Protein AF-0000000066878702 (afdb_homodimer)

pLDDT: mean 88.93, std 15.1, range [26.11, 98.88]

Sequence (324 aa):
MKNAHVQAFDAFDALMIEIIKYSNSVPSDDSDIRFLESLGVNVSEKLIEKATKDHARFTNELDIVKYVCTEFWSSVYHKQVDTLKTNYQDVYVLTVNDFQPLLKFESIPESISEIPKHLAFPSGLLKGALCSLGLNCVVAADCEQLPTCKFTVTVLSYRGISMKNAHVQAFDAFDALMIEIIKYSNSVPSDDSDIRFLESLGVNVSEKLIEKATKDHARFTNELDIVKYVCTEFWSSVYHKQVDTLKTNYQDVYVLTVNDFQPLLKFESIPESISEIPKHLAFPSGLLKGALCSLGLNCVVAADCEQLPTCKFTVTVLSYRGIS

Structure (mmCIF, N/CA/C/O backbone):
data_AF-0000000066878702-model_v1
#
loop_
_entity.id
_entity.type
_entity.pdbx_description
1 polymer 'Putative rab15, 13, 10, 1, 35, 5, and'
#
loop_
_atom_site.group_PDB
_atom_site.id
_atom_site.type_symbol
_atom_site.label_atom_id
_atom_site.label_alt_id
_atom_site.label_comp_id
_atom_site.label_asym_id
_atom_site.label_entity_id
_atom_site.label_seq_id
_atom_site.pdbx_PDB_ins_code
_atom_site.Cartn_x
_atom_site.Cartn_y
_atom_site.Cartn_z
_atom_site.occupancy
_atom_site.B_iso_or_equiv
_atom_site.auth_seq_id
_atom_site.auth_comp_id
_atom_site.auth_asym_id
_atom_site.auth_atom_id
_atom_site.pdbx_PDB_model_num
ATOM 1 N N . MET A 1 1 ? -27.688 13.312 -10.141 1 26.11 1 MET A N 1
ATOM 2 C CA . MET A 1 1 ? -26.938 12.609 -9.102 1 26.11 1 MET A CA 1
ATOM 3 C C . MET A 1 1 ? -25.469 12.484 -9.492 1 26.11 1 MET A C 1
ATOM 5 O O . MET A 1 1 ? -25.141 12 -10.578 1 26.11 1 MET A O 1
ATOM 9 N N . LYS A 1 2 ? -24.688 13.484 -9.258 1 35.97 2 LYS A N 1
ATOM 10 C CA . LYS A 1 2 ? -23.312 13.594 -9.742 1 35.97 2 LYS A CA 1
ATOM 11 C C . LYS A 1 2 ? -22.594 12.258 -9.641 1 35.97 2 LYS A C 1
ATOM 13 O O . LYS A 1 2 ? -22.75 11.531 -8.664 1 35.97 2 LYS A O 1
ATOM 18 N N . ASN A 1 3 ? -22.422 11.469 -10.516 1 41.59 3 ASN A N 1
ATOM 19 C CA . ASN A 1 3 ? -21.688 10.227 -10.695 1 41.59 3 ASN A CA 1
ATOM 20 C C . ASN A 1 3 ? -20.406 10.219 -9.859 1 41.59 3 ASN A C 1
ATOM 22 O O . ASN A 1 3 ? -19.391 10.789 -10.266 1 41.59 3 ASN A O 1
ATOM 26 N N . ALA A 1 4 ? -20.531 10.398 -8.508 1 49.97 4 ALA A N 1
ATOM 27 C CA . ALA A 1 4 ? -19.406 10.523 -7.586 1 49.97 4 ALA A CA 1
ATOM 28 C C . ALA A 1 4 ? -18.359 9.461 -7.863 1 49.97 4 ALA A C 1
ATOM 30 O O . ALA A 1 4 ? -18.672 8.273 -7.98 1 49.97 4 ALA A O 1
ATOM 31 N N . HIS A 1 5 ? -17.344 9.758 -8.602 1 59.31 5 HIS A N 1
ATOM 32 C CA . HIS A 1 5 ? -16.219 8.914 -9.023 1 59.31 5 HIS A CA 1
ATOM 33 C C . HIS A 1 5 ? -15.617 8.172 -7.832 1 59.31 5 HIS A C 1
ATOM 35 O O . HIS A 1 5 ? -15.008 8.789 -6.953 1 59.31 5 HIS A O 1
ATOM 41 N N . VAL A 1 6 ? -16.297 7.035 -7.457 1 69.94 6 VAL A N 1
ATOM 42 C CA . VAL A 1 6 ? -15.719 6.188 -6.418 1 69.94 6 VAL A CA 1
ATOM 43 C C . VAL A 1 6 ? -14.367 5.648 -6.871 1 69.94 6 VAL A C 1
ATOM 45 O O . VAL A 1 6 ? -14.242 5.121 -7.98 1 69.94 6 VAL A O 1
ATOM 48 N N . GLN A 1 7 ? -13.383 6.059 -6.082 1 82.12 7 GLN A N 1
ATOM 49 C CA . GLN A 1 7 ? -12.023 5.625 -6.391 1 82.12 7 GLN A CA 1
ATOM 50 C C . GLN A 1 7 ? -11.922 4.102 -6.387 1 82.12 7 GLN A C 1
ATOM 52 O O . GLN A 1 7 ? -12.484 3.438 -5.516 1 82.12 7 GLN A O 1
ATOM 57 N N . ALA A 1 8 ? -11.188 3.674 -7.355 1 86.38 8 ALA A N 1
ATOM 58 C CA . ALA A 1 8 ? -11.031 2.23 -7.512 1 86.38 8 ALA A CA 1
ATOM 59 C C . ALA A 1 8 ? -10.203 1.639 -6.379 1 86.38 8 ALA A C 1
ATOM 61 O O . ALA A 1 8 ? -9.234 2.252 -5.93 1 86.38 8 ALA A O 1
ATOM 62 N N . PHE A 1 9 ? -10.656 0.53 -5.859 1 92.88 9 PHE A N 1
ATOM 63 C CA . PHE A 1 9 ? -9.938 -0.279 -4.887 1 92.88 9 PHE A CA 1
ATOM 64 C C . PHE A 1 9 ? -8.617 -0.776 -5.465 1 92.88 9 PHE A C 1
ATOM 66 O O . PHE A 1 9 ? -8.594 -1.351 -6.559 1 92.88 9 PHE A O 1
ATOM 73 N N . ASP A 1 10 ? -7.469 -0.462 -4.75 1 96.38 10 ASP A N 1
ATOM 74 C CA . ASP A 1 10 ? -6.18 -0.846 -5.32 1 96.38 10 ASP A CA 1
ATOM 75 C C . ASP A 1 10 ? -5.32 -1.57 -4.285 1 96.38 10 ASP A C 1
ATOM 77 O O . ASP A 1 10 ? -5.805 -1.948 -3.219 1 96.38 10 ASP A O 1
ATOM 81 N N . ALA A 1 11 ? -4.051 -1.879 -4.68 1 97.94 11 ALA A N 1
ATOM 82 C CA . ALA A 1 11 ? -3.145 -2.68 -3.861 1 97.94 11 ALA A CA 1
ATOM 83 C C . ALA A 1 11 ? -2.893 -2.014 -2.512 1 97.94 11 ALA A C 1
ATOM 85 O O . ALA A 1 11 ? -2.75 -2.693 -1.493 1 97.94 11 ALA A O 1
ATOM 86 N N . PHE A 1 12 ? -2.861 -0.702 -2.484 1 98 12 PHE A N 1
ATOM 87 C CA . PHE A 1 12 ? -2.67 0.032 -1.238 1 98 12 PHE A CA 1
ATOM 88 C C . PHE A 1 12 ? -3.834 -0.21 -0.284 1 98 12 PHE A C 1
ATOM 90 O O . PHE A 1 12 ? -3.625 -0.471 0.903 1 98 12 PHE A O 1
ATOM 97 N N . ASP A 1 13 ? -5.039 -0.137 -0.803 1 97 13 ASP A N 1
ATOM 98 C CA . ASP A 1 13 ? -6.23 -0.388 0.006 1 97 13 ASP A CA 1
ATOM 99 C C . ASP A 1 13 ? -6.203 -1.795 0.599 1 97 13 ASP A C 1
ATOM 101 O O . ASP A 1 13 ? -6.48 -1.979 1.786 1 97 13 ASP A O 1
ATOM 105 N N . ALA A 1 14 ? -5.91 -2.738 -0.246 1 97.62 14 ALA A N 1
ATOM 106 C CA . ALA A 1 14 ? -5.883 -4.133 0.188 1 97.62 14 ALA A CA 1
ATOM 107 C C . ALA A 1 14 ? -4.828 -4.348 1.271 1 97.62 14 ALA A C 1
ATOM 109 O O . ALA A 1 14 ? -5.078 -5.043 2.26 1 97.62 14 ALA A O 1
ATOM 110 N N . LEU A 1 15 ? -3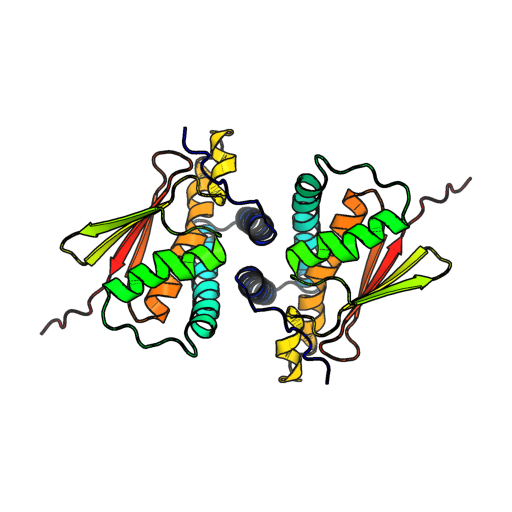.648 -3.783 1.048 1 98.25 15 LEU A N 1
ATOM 111 C CA . LEU A 1 15 ? -2.566 -3.908 2.018 1 98.25 15 LEU A CA 1
ATOM 112 C C . LEU A 1 15 ? -2.957 -3.279 3.352 1 98.25 15 LEU A C 1
ATOM 114 O O . LEU A 1 15 ? -2.732 -3.869 4.41 1 98.25 15 LEU A O 1
ATOM 118 N N . MET A 1 16 ? -3.582 -2.107 3.346 1 97.12 16 MET A N 1
ATOM 119 C CA . MET A 1 16 ? -3.996 -1.409 4.559 1 97.12 16 MET A CA 1
ATOM 120 C C . MET A 1 16 ? -5.02 -2.23 5.34 1 97.12 16 MET A C 1
ATOM 122 O O . MET A 1 16 ? -4.977 -2.275 6.57 1 97.12 16 MET A O 1
ATOM 126 N N . ILE A 1 17 ? -5.914 -2.822 4.637 1 96.12 17 ILE A N 1
ATOM 127 C CA . ILE A 1 17 ? -6.91 -3.674 5.277 1 96.12 17 ILE A CA 1
ATOM 128 C C . ILE A 1 17 ? -6.211 -4.805 6.03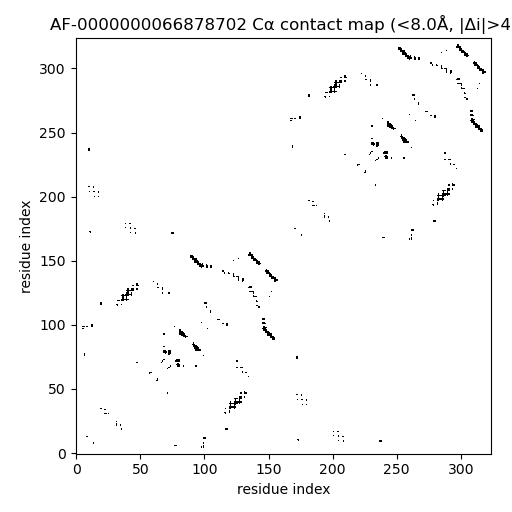1 1 96.12 17 ILE A C 1
ATOM 130 O O . ILE A 1 17 ? -6.551 -5.094 7.18 1 96.12 17 ILE A O 1
ATOM 134 N N . GLU A 1 18 ? -5.18 -5.457 5.414 1 96.31 18 GLU A N 1
ATOM 135 C CA . GLU A 1 18 ? -4.477 -6.57 6.043 1 96.31 18 GLU A CA 1
ATOM 136 C C . GLU A 1 18 ? -3.652 -6.098 7.238 1 96.31 18 GLU A C 1
ATOM 138 O O . GLU A 1 18 ? -3.541 -6.805 8.242 1 96.31 18 GLU A O 1
ATOM 143 N N . ILE A 1 19 ? -3.109 -4.91 7.105 1 95.56 19 ILE A N 1
ATOM 144 C CA . ILE A 1 19 ? -2.334 -4.352 8.211 1 95.56 19 ILE A CA 1
ATOM 145 C C . ILE A 1 19 ? -3.252 -4.078 9.398 1 95.56 19 ILE A C 1
ATOM 147 O O . ILE A 1 19 ? -2.908 -4.391 10.547 1 95.56 19 ILE A O 1
ATOM 151 N N . ILE A 1 20 ? -4.426 -3.518 9.156 1 94.94 20 ILE A N 1
ATOM 152 C CA . ILE A 1 20 ? -5.387 -3.238 10.211 1 94.94 20 ILE A CA 1
ATOM 153 C C . ILE A 1 20 ? -5.844 -4.547 10.852 1 94.94 20 ILE A C 1
ATOM 155 O O . ILE A 1 20 ? -5.93 -4.652 12.078 1 94.94 20 ILE A O 1
ATOM 159 N N . LYS A 1 21 ? -6.082 -5.535 9.977 1 92.62 21 LYS A N 1
ATOM 160 C CA . LYS A 1 21 ? -6.461 -6.852 10.492 1 92.62 21 LYS A CA 1
ATOM 161 C C . LYS A 1 21 ? -5.379 -7.418 11.398 1 92.62 21 LYS A C 1
ATOM 163 O O . LYS A 1 21 ? -5.68 -7.973 12.461 1 92.62 21 LYS A O 1
ATOM 168 N N . TYR A 1 22 ? -4.188 -7.289 10.961 1 89 22 TYR A N 1
ATOM 169 C CA . TYR A 1 22 ? -3.061 -7.785 11.742 1 89 22 TYR A CA 1
ATOM 170 C C . TYR A 1 22 ? -2.953 -7.039 13.07 1 89 22 TYR A C 1
ATOM 172 O O . TYR A 1 22 ? -2.709 -7.652 14.109 1 89 22 TYR A O 1
ATOM 180 N N . SER A 1 23 ? -3.119 -5.715 13.031 1 87.81 23 SER A N 1
ATOM 181 C CA . SER A 1 23 ? -3.029 -4.906 14.242 1 87.81 23 SER A CA 1
ATOM 182 C C . SER A 1 23 ? -4.094 -5.316 15.258 1 87.81 23 SER A C 1
ATOM 184 O O . SER A 1 23 ? -3.895 -5.168 16.469 1 87.81 23 SER A O 1
ATOM 186 N N . ASN A 1 24 ? -5.195 -5.832 14.789 1 85.19 24 ASN A N 1
ATOM 187 C CA . ASN A 1 24 ? -6.277 -6.297 15.648 1 85.19 24 ASN A CA 1
ATOM 188 C C . ASN A 1 24 ? -5.914 -7.598 16.359 1 85.19 24 ASN A C 1
ATOM 190 O O . ASN A 1 24 ? -6.484 -7.926 17.391 1 85.19 24 ASN A O 1
ATOM 194 N N . SER A 1 25 ? -5.004 -8.359 15.75 1 81.44 25 SER A N 1
ATOM 195 C CA . SER A 1 25 ? -4.664 -9.672 16.281 1 81.44 25 SER A CA 1
ATOM 196 C C . SER A 1 25 ? -3.6 -9.57 17.375 1 81.44 25 SER A C 1
ATOM 198 O O . SER A 1 25 ? -3.383 -10.523 18.125 1 81.44 25 SER A O 1
ATOM 200 N N . VAL A 1 26 ? -2.893 -8.5 17.406 1 72.94 26 VAL A N 1
ATOM 201 C CA . VAL A 1 26 ? -1.868 -8.305 18.422 1 72.94 26 VAL A CA 1
ATOM 202 C C . VAL A 1 26 ? -2.484 -7.645 19.656 1 72.94 26 VAL A C 1
ATOM 204 O O . VAL A 1 26 ? -3.113 -6.59 19.547 1 72.94 26 VAL A O 1
ATOM 207 N N . PRO A 1 27 ? -2.629 -8.367 20.781 1 64.19 27 PRO A N 1
ATOM 208 C CA . PRO A 1 27 ? -3.24 -7.832 22 1 64.19 27 PRO A CA 1
ATOM 209 C C . PRO A 1 27 ? -2.609 -6.516 22.453 1 64.19 27 PRO A C 1
ATOM 211 O O . PRO A 1 27 ? -1.389 -6.434 22.594 1 64.19 27 PRO A O 1
ATOM 214 N N . SER A 1 28 ? -3.051 -5.395 22.125 1 63.62 28 SER A N 1
ATOM 215 C CA . SER A 1 28 ? -2.551 -4.172 22.734 1 63.62 28 SER A CA 1
ATOM 216 C C . SER A 1 28 ? -3.631 -3.096 22.797 1 63.62 28 SER A C 1
ATOM 218 O O . SER A 1 28 ? -4.379 -2.914 21.828 1 63.62 28 SER A O 1
ATOM 220 N N . ASP A 1 29 ? -4.078 -2.738 23.859 1 60.03 29 ASP A N 1
ATOM 221 C CA . ASP A 1 29 ? -5.145 -1.752 24.016 1 60.03 29 ASP A CA 1
ATOM 222 C C . ASP A 1 29 ? -5.043 -0.66 22.969 1 60.03 29 ASP A C 1
ATOM 224 O O . ASP A 1 29 ? -5.309 -0.905 21.781 1 60.03 29 ASP A O 1
ATOM 228 N N . ASP A 1 30 ? -4.707 0.558 23.25 1 62.62 30 ASP A N 1
ATOM 229 C CA . ASP A 1 30 ? -4.594 1.735 22.391 1 62.62 30 ASP A CA 1
ATOM 230 C C . ASP A 1 30 ? -3.316 1.689 21.547 1 62.62 30 ASP A C 1
ATOM 232 O O . ASP A 1 30 ? -3.049 2.602 20.766 1 62.62 30 ASP A O 1
ATOM 236 N N . SER A 1 31 ? -2.822 0.505 21.484 1 81.75 31 SER A N 1
ATOM 237 C CA . SER A 1 31 ? -1.515 0.352 20.859 1 81.75 31 SER A CA 1
ATOM 238 C C . SER A 1 31 ? -1.646 0.154 19.359 1 81.75 31 SER A C 1
ATOM 240 O O . SER A 1 31 ? -0.815 0.642 18.578 1 81.75 31 SER A O 1
ATOM 242 N N . ASP A 1 32 ? -2.916 -0.249 19 1 89.62 32 ASP A N 1
ATOM 243 C CA . ASP A 1 32 ? -3.08 -0.509 17.562 1 89.62 32 ASP A CA 1
ATOM 244 C C . ASP A 1 32 ? -3.291 0.79 16.797 1 89.62 32 ASP A C 1
ATOM 246 O O . ASP A 1 32 ? -2.689 0.994 15.742 1 89.62 32 ASP A O 1
ATOM 250 N N . ILE A 1 33 ? -4.09 1.684 17.422 1 93.06 33 ILE A N 1
ATOM 251 C CA . ILE A 1 33 ? -4.375 2.959 16.781 1 93.06 33 ILE A CA 1
ATOM 252 C C . ILE A 1 33 ? -3.092 3.783 16.672 1 93.06 33 ILE A C 1
ATOM 254 O O . ILE A 1 33 ? -2.814 4.387 15.633 1 93.06 33 ILE A O 1
ATOM 258 N N . ARG A 1 34 ? -2.344 3.795 17.703 1 94.12 34 ARG A N 1
ATOM 259 C CA . ARG A 1 34 ? -1.08 4.523 17.719 1 94.12 34 ARG A CA 1
ATOM 260 C C . ARG A 1 34 ? -0.11 3.951 16.688 1 94.12 34 ARG A C 1
ATOM 262 O O . ARG A 1 34 ? 0.62 4.695 16.031 1 94.12 34 ARG A O 1
ATOM 269 N N . PHE A 1 35 ? -0.136 2.676 16.578 1 94.06 35 PHE A N 1
ATOM 270 C CA . PHE A 1 35 ? 0.697 2.01 15.586 1 94.06 35 PHE A CA 1
ATOM 271 C C . PHE A 1 35 ? 0.317 2.449 14.172 1 94.06 35 PHE A C 1
ATOM 273 O O . PHE A 1 35 ? 1.179 2.854 13.391 1 94.06 35 PHE A O 1
ATOM 280 N N . LEU A 1 36 ? -0.924 2.416 13.898 1 96.5 36 LEU A N 1
ATOM 281 C CA . LEU A 1 36 ? -1.412 2.777 12.57 1 96.5 36 LEU A CA 1
ATOM 282 C C . LEU A 1 36 ? -1.145 4.25 12.273 1 96.5 36 LEU A C 1
ATOM 284 O O . LEU A 1 36 ? -0.773 4.602 11.156 1 96.5 36 LEU A O 1
ATOM 288 N N . GLU A 1 37 ? -1.321 5.074 13.32 1 97.62 37 GLU A N 1
ATOM 289 C CA . GLU A 1 37 ? -0.997 6.488 13.172 1 97.62 37 GLU A CA 1
ATOM 290 C C . GLU A 1 37 ? 0.486 6.688 12.867 1 97.62 37 GLU A C 1
ATOM 292 O O . GLU A 1 37 ? 0.848 7.477 11.992 1 97.62 37 GLU A O 1
ATOM 297 N N . SER A 1 38 ? 1.266 5.965 13.594 1 97.25 38 SER A N 1
ATOM 298 C CA . SER A 1 38 ? 2.705 6.082 13.391 1 97.25 38 SER A CA 1
ATOM 299 C C . SER A 1 38 ? 3.109 5.617 12 1 97.25 38 SER A C 1
ATOM 301 O O . SER A 1 38 ? 4.023 6.176 11.391 1 97.25 38 SER A O 1
ATOM 303 N N . LEU A 1 39 ? 2.477 4.578 11.547 1 97.56 39 LEU A N 1
ATOM 304 C CA . LEU A 1 39 ? 2.707 4.133 10.18 1 97.56 39 LEU A CA 1
ATOM 305 C C . LEU A 1 39 ? 2.396 5.25 9.188 1 97.56 39 LEU A C 1
ATOM 307 O O . LEU A 1 39 ? 3.18 5.504 8.266 1 97.56 39 LEU A O 1
ATOM 311 N N . GLY A 1 40 ? 1.268 5.953 9.383 1 98.69 40 GLY A N 1
ATOM 312 C CA . GLY A 1 40 ? 0.909 7.082 8.539 1 98.69 40 GLY A CA 1
ATOM 313 C C . GLY A 1 40 ? 1.949 8.188 8.547 1 98.69 40 GLY A C 1
ATOM 314 O O . GLY A 1 40 ? 2.324 8.695 7.488 1 98.69 40 GLY A O 1
ATOM 315 N N . VAL A 1 41 ? 2.414 8.477 9.703 1 98.75 41 VAL A N 1
ATOM 316 C CA . VAL A 1 41 ? 3.43 9.508 9.852 1 98.75 41 VAL A CA 1
ATOM 317 C C . VAL A 1 41 ? 4.688 9.109 9.086 1 98.75 41 VAL A C 1
ATOM 319 O O . VAL A 1 41 ? 5.203 9.891 8.273 1 98.75 41 VAL A O 1
ATOM 322 N N . ASN A 1 42 ? 5.152 7.898 9.32 1 98.56 42 ASN A N 1
ATOM 323 C CA . ASN A 1 42 ? 6.391 7.441 8.695 1 98.56 42 ASN A CA 1
ATOM 324 C C . ASN A 1 42 ? 6.273 7.398 7.176 1 98.56 42 ASN A C 1
ATOM 326 O O . ASN A 1 42 ? 7.199 7.789 6.469 1 98.56 42 ASN A O 1
ATOM 330 N N . VAL A 1 43 ? 5.172 6.938 6.676 1 98.69 43 VAL A N 1
ATOM 331 C CA . VAL A 1 43 ? 4.934 6.8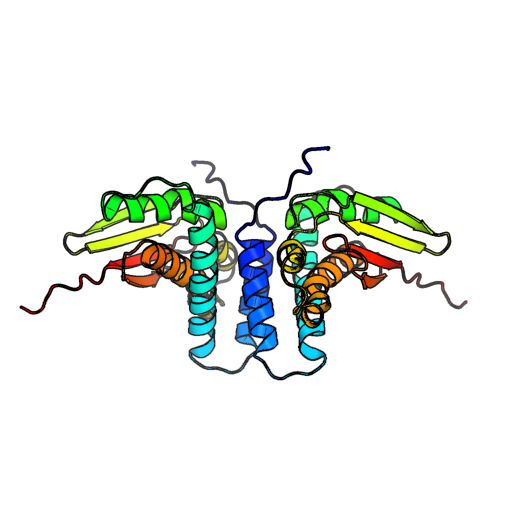44 5.242 1 98.69 43 VAL A CA 1
ATOM 332 C C . VAL A 1 43 ? 4.918 8.242 4.625 1 98.69 43 VAL A C 1
ATOM 334 O O . VAL A 1 43 ? 5.559 8.484 3.602 1 98.69 43 VAL A O 1
ATOM 337 N N . SER A 1 44 ? 4.16 9.188 5.262 1 98.88 44 SER A N 1
ATOM 338 C CA . SER A 1 44 ? 4.027 10.531 4.699 1 98.88 44 SER A CA 1
ATOM 339 C C . SER A 1 44 ? 5.371 11.25 4.68 1 98.88 44 SER A C 1
ATOM 341 O O . SER A 1 44 ? 5.656 12.016 3.754 1 98.88 44 SER A O 1
ATOM 343 N N . GLU A 1 45 ? 6.203 10.992 5.668 1 98.44 45 GLU A N 1
ATOM 344 C CA . GLU A 1 45 ? 7.523 11.617 5.707 1 98.44 45 GLU A CA 1
ATOM 345 C C . GLU A 1 45 ? 8.375 11.188 4.516 1 98.44 45 GLU A C 1
ATOM 347 O O . GLU A 1 45 ? 9.031 12.016 3.887 1 98.44 45 GLU A O 1
ATOM 352 N N . LYS A 1 46 ? 8.32 9.891 4.203 1 97.44 46 LYS A N 1
ATOM 353 C CA . LYS A 1 46 ? 9.078 9.367 3.066 1 97.44 46 LYS A CA 1
ATOM 354 C C . LYS A 1 46 ? 8.555 9.938 1.75 1 97.44 46 LYS A C 1
ATOM 356 O O . LYS A 1 46 ? 9.336 10.328 0.883 1 97.44 46 LYS A O 1
ATOM 361 N N . LEU A 1 47 ? 7.289 10.047 1.646 1 98.19 47 LEU A N 1
ATOM 362 C CA . LEU A 1 47 ? 6.672 10.516 0.41 1 98.19 47 LEU A CA 1
ATOM 363 C C . LEU A 1 47 ? 6.938 12 0.197 1 98.19 47 LEU A C 1
ATOM 365 O O . LEU A 1 47 ? 7.234 12.43 -0.92 1 98.19 47 LEU A O 1
ATOM 369 N N . ILE A 1 48 ? 6.828 12.812 1.274 1 98.31 48 ILE A N 1
ATOM 370 C CA . ILE A 1 48 ? 7.023 14.258 1.176 1 98.31 48 ILE A CA 1
ATOM 371 C C . ILE A 1 48 ? 8.469 14.555 0.774 1 98.31 48 ILE A C 1
ATOM 373 O O . ILE A 1 48 ? 8.719 15.445 -0.044 1 98.31 48 ILE A O 1
ATOM 377 N N . GLU A 1 49 ? 9.359 13.789 1.377 1 96.12 49 GLU A N 1
ATOM 378 C CA . GLU A 1 49 ? 10.766 13.977 1.049 1 96.12 49 GLU A CA 1
ATOM 379 C C . GLU A 1 49 ? 11.008 13.828 -0.45 1 96.12 49 GLU A C 1
ATOM 381 O O . GLU A 1 49 ? 11.719 14.641 -1.055 1 96.12 49 GLU A O 1
ATOM 386 N N . LYS A 1 50 ? 10.391 12.867 -1.042 1 94.06 50 LYS A N 1
ATOM 387 C CA . LYS A 1 50 ? 10.57 12.602 -2.467 1 94.06 50 LYS A CA 1
ATOM 388 C C . LYS A 1 50 ? 9.766 13.586 -3.312 1 94.06 50 LYS A C 1
ATOM 390 O O . LYS A 1 50 ? 10.258 14.086 -4.328 1 94.06 50 LYS A O 1
ATOM 395 N N . ALA A 1 51 ? 8.586 13.906 -2.854 1 94.94 51 ALA A N 1
ATOM 396 C CA . ALA A 1 51 ? 7.652 14.711 -3.641 1 94.94 51 ALA A CA 1
ATOM 397 C C . ALA A 1 51 ? 8.07 16.172 -3.668 1 94.94 51 ALA A C 1
ATOM 399 O O . ALA A 1 51 ? 7.727 16.906 -4.598 1 94.94 51 ALA A O 1
ATOM 400 N N . THR A 1 52 ? 8.844 16.609 -2.662 1 94.81 52 THR A N 1
ATOM 401 C CA . THR A 1 52 ? 9.141 18.047 -2.568 1 94.81 52 THR A CA 1
ATOM 402 C C . THR A 1 52 ? 10.617 18.312 -2.83 1 94.81 52 THR A C 1
ATOM 404 O O . THR A 1 52 ? 11.102 19.422 -2.619 1 94.81 52 THR A O 1
ATOM 407 N N . LYS A 1 53 ? 11.383 17.328 -3.281 1 91.62 53 LYS A N 1
ATOM 408 C CA . LYS A 1 53 ? 12.812 17.469 -3.518 1 91.62 53 LYS A CA 1
ATOM 409 C C . LYS A 1 53 ? 13.109 18.625 -4.461 1 91.62 53 LYS A C 1
ATOM 411 O O . LYS A 1 53 ? 13.984 19.453 -4.18 1 91.62 53 LYS A O 1
ATOM 416 N N . ASP A 1 54 ? 12.336 18.766 -5.57 1 90.19 54 ASP A N 1
ATOM 417 C CA . ASP A 1 54 ? 12.562 19.828 -6.547 1 90.19 54 ASP A CA 1
ATOM 418 C C . ASP A 1 54 ? 11.398 20.812 -6.559 1 90.19 54 ASP A C 1
ATOM 420 O O . ASP A 1 54 ? 11.211 21.547 -7.531 1 90.19 54 ASP A O 1
ATOM 424 N N . HIS A 1 55 ? 10.57 20.766 -5.512 1 89.62 55 HIS A N 1
ATOM 425 C CA . HIS A 1 55 ? 9.414 21.656 -5.414 1 89.62 55 HIS A CA 1
ATOM 426 C C . HIS A 1 55 ? 9.812 23.031 -4.926 1 89.62 55 HIS A C 1
ATOM 428 O O . HIS A 1 55 ? 10.719 23.172 -4.102 1 89.62 55 HIS A O 1
ATOM 434 N N . ALA A 1 56 ? 9.133 24.062 -5.469 1 89.06 56 ALA A N 1
ATOM 435 C CA . ALA A 1 56 ? 9.336 25.406 -4.949 1 89.06 56 ALA A CA 1
ATOM 436 C C . ALA A 1 56 ? 8.969 25.484 -3.471 1 89.06 56 ALA A C 1
ATOM 438 O O . ALA A 1 56 ? 8.102 24.75 -3 1 89.06 56 ALA A O 1
ATOM 439 N N . ARG A 1 57 ? 9.656 26.391 -2.846 1 90.62 57 ARG A N 1
ATOM 440 C CA . ARG A 1 57 ? 9.352 26.594 -1.433 1 90.62 57 ARG A CA 1
ATOM 441 C C . ARG A 1 57 ? 7.918 27.078 -1.243 1 90.62 57 ARG A C 1
ATOM 443 O O . ARG A 1 57 ? 7.418 27.891 -2.027 1 90.62 57 ARG A O 1
ATOM 450 N N . PHE A 1 58 ? 7.359 26.531 -0.214 1 93.38 58 PHE A N 1
ATOM 451 C CA . PHE A 1 58 ? 6.035 27.016 0.143 1 93.38 58 PHE A CA 1
ATOM 452 C C . PHE A 1 58 ? 6.133 28.391 0.821 1 93.38 58 PHE A C 1
ATOM 454 O O . PHE A 1 58 ? 7.02 28.609 1.647 1 93.38 58 PHE A O 1
ATOM 461 N N . THR A 1 59 ? 5.223 29.25 0.567 1 93.12 59 THR A N 1
ATOM 462 C CA . THR A 1 59 ? 5.352 30.641 0.973 1 93.12 59 THR A CA 1
ATOM 463 C C . THR A 1 59 ? 4.656 30.891 2.311 1 93.12 59 THR A C 1
ATOM 465 O O . THR A 1 59 ? 5.066 31.766 3.08 1 93.12 59 THR A O 1
ATOM 468 N N . ASN A 1 60 ? 3.51 30.266 2.52 1 93.31 60 ASN A N 1
ATOM 469 C CA . ASN A 1 60 ? 2.766 30.422 3.766 1 93.31 60 ASN A CA 1
ATOM 470 C C . ASN A 1 60 ? 2.084 29.109 4.172 1 93.31 60 ASN A C 1
ATOM 472 O O . ASN A 1 60 ? 2.07 28.156 3.402 1 93.31 60 ASN A O 1
ATOM 476 N N . GLU A 1 61 ? 1.471 29.078 5.309 1 93.94 61 GLU A N 1
ATOM 477 C CA . GLU A 1 61 ? 0.818 27.922 5.914 1 93.94 61 GLU A CA 1
ATOM 478 C C . GLU A 1 61 ? -0.309 27.406 5.031 1 93.94 61 GLU A C 1
ATOM 480 O O . GLU A 1 61 ? -0.427 26.188 4.82 1 93.94 61 GLU A O 1
ATOM 485 N N . LEU A 1 62 ? -1.073 28.312 4.488 1 92.81 62 LEU A N 1
ATOM 486 C CA . LEU A 1 62 ? -2.215 27.922 3.668 1 92.81 62 LEU A CA 1
ATOM 487 C C . LEU A 1 62 ? -1.756 27.188 2.412 1 92.81 62 LEU A C 1
ATOM 489 O O . LEU A 1 62 ? -2.393 26.219 1.986 1 92.81 62 LEU A O 1
ATOM 493 N N . ASP A 1 63 ? -0.682 27.641 1.843 1 95.25 63 ASP A N 1
ATOM 494 C CA . ASP A 1 63 ? -0.125 26.969 0.673 1 95.25 63 ASP A CA 1
ATOM 495 C C . ASP A 1 63 ? 0.251 25.531 0.998 1 95.25 63 ASP A C 1
ATOM 497 O O . ASP A 1 63 ? 0.023 24.625 0.19 1 95.25 63 ASP A O 1
ATOM 501 N N . ILE A 1 64 ? 0.817 25.328 2.16 1 97.38 64 ILE A N 1
ATOM 502 C CA . ILE A 1 64 ? 1.227 24 2.602 1 97.38 64 ILE A CA 1
ATOM 503 C C . ILE A 1 64 ? -0.004 23.109 2.777 1 97.38 64 ILE A C 1
ATOM 505 O O . ILE A 1 64 ? -0.048 21.984 2.264 1 97.38 64 ILE A O 1
ATOM 509 N N . VAL A 1 65 ? -1.016 23.625 3.479 1 97.38 65 VAL A N 1
ATOM 510 C CA . VAL A 1 65 ? -2.221 22.859 3.756 1 97.38 65 VAL A CA 1
ATOM 511 C C . VAL A 1 65 ? -2.922 22.5 2.447 1 97.38 65 VAL A C 1
ATOM 513 O O . VAL A 1 65 ? -3.359 21.359 2.258 1 97.38 65 VAL A O 1
ATOM 516 N N . LYS A 1 66 ? -2.945 23.453 1.57 1 97.06 66 LYS A N 1
ATOM 517 C CA . LYS A 1 66 ? -3.584 23.203 0.28 1 97.06 66 LYS A CA 1
ATOM 518 C C . LYS A 1 66 ? -2.844 22.125 -0.51 1 97.06 66 LYS A C 1
ATOM 520 O O . LYS A 1 66 ? -3.469 21.25 -1.105 1 97.06 66 LYS A O 1
ATOM 525 N N . TYR A 1 67 ? -1.527 22.281 -0.558 1 98.06 67 TYR A N 1
ATOM 526 C CA . TYR A 1 67 ? -0.724 21.281 -1.247 1 98.06 67 TYR A CA 1
ATOM 527 C C . TYR A 1 67 ? -0.995 19.891 -0.69 1 98.06 67 TYR A C 1
ATOM 529 O O . TYR A 1 67 ? -1.162 18.938 -1.449 1 98.06 67 TYR A O 1
ATOM 537 N N . VAL A 1 68 ? -1.067 19.766 0.646 1 98.62 68 VAL A N 1
ATOM 538 C CA . VAL A 1 68 ? -1.267 18.484 1.305 1 98.62 68 VAL A CA 1
ATOM 539 C C . VAL A 1 68 ? -2.656 17.953 0.974 1 98.62 68 VAL A C 1
ATOM 541 O O . VAL A 1 68 ? -2.816 16.75 0.694 1 98.62 68 VAL A O 1
ATOM 544 N N . CYS A 1 69 ? -3.691 18.797 0.872 1 98.5 69 CYS A N 1
ATOM 545 C CA . CYS A 1 69 ? -5.078 18.406 0.652 1 98.5 69 CYS A CA 1
ATOM 546 C C . CYS A 1 69 ? -5.324 18.078 -0.816 1 98.5 69 CYS A C 1
ATOM 548 O O . CYS A 1 69 ? -6.312 17.422 -1.154 1 98.5 69 CYS A O 1
ATOM 550 N N . THR A 1 70 ? -4.527 18.594 -1.656 1 98.12 70 THR A N 1
ATOM 551 C CA . THR A 1 70 ? -4.75 18.422 -3.086 1 98.12 70 THR A CA 1
ATOM 552 C C . THR A 1 70 ? -3.76 17.406 -3.666 1 98.12 70 THR A C 1
ATOM 554 O O . THR A 1 70 ? -4.047 16.203 -3.715 1 98.12 70 THR A O 1
ATOM 557 N N . GLU A 1 71 ? -2.445 17.766 -3.771 1 97.75 71 GLU A N 1
ATOM 558 C CA . GLU A 1 71 ? -1.449 16.969 -4.469 1 97.75 71 GLU A CA 1
ATOM 559 C C . GLU A 1 71 ? -1.045 15.75 -3.635 1 97.75 71 GLU A C 1
ATOM 561 O O . GLU A 1 71 ? -1.097 14.617 -4.117 1 97.75 71 GLU A O 1
ATOM 566 N N . PHE A 1 72 ? -0.678 16.047 -2.449 1 98.31 72 PHE A N 1
ATOM 567 C CA . PHE A 1 72 ? -0.142 14.969 -1.63 1 98.31 72 PHE A CA 1
ATOM 568 C C . PHE A 1 72 ? -1.217 13.93 -1.331 1 98.31 72 PHE A C 1
ATOM 570 O O . PHE A 1 72 ? -1.028 12.734 -1.593 1 98.31 72 PHE A O 1
ATOM 577 N N . TRP A 1 73 ? -2.365 14.383 -0.766 1 98.62 73 TRP A N 1
ATOM 578 C CA . TRP A 1 73 ? -3.447 13.477 -0.396 1 98.62 73 TRP A CA 1
ATOM 579 C C . TRP A 1 73 ? -3.896 12.648 -1.595 1 98.62 73 TRP A C 1
ATOM 581 O O . TRP A 1 73 ? -4.047 11.43 -1.492 1 98.62 73 TRP A O 1
ATOM 591 N N . SER A 1 74 ? -3.994 13.266 -2.77 1 97.94 74 SER A N 1
ATOM 592 C CA . SER A 1 74 ? -4.469 12.578 -3.967 1 97.94 74 SER A CA 1
ATOM 593 C C . SER A 1 74 ? -3.457 11.547 -4.449 1 97.94 74 SER A C 1
ATOM 595 O O . SER A 1 74 ? -3.828 10.547 -5.066 1 97.94 74 SER A O 1
ATOM 597 N N . SER A 1 75 ? -2.217 11.781 -4.156 1 97.19 75 SER A N 1
ATOM 598 C CA . SER A 1 75 ? -1.191 10.82 -4.559 1 97.19 75 SER A CA 1
ATOM 599 C C . SER A 1 75 ? -1.34 9.5 -3.811 1 97.19 75 SER A C 1
ATOM 601 O O . SER A 1 75 ? -0.848 8.469 -4.262 1 97.19 75 SER A O 1
ATOM 603 N N . VAL A 1 76 ? -2.02 9.516 -2.689 1 97.88 76 VAL A N 1
ATOM 604 C CA . VAL A 1 76 ? -2.205 8.312 -1.883 1 97.88 76 VAL A CA 1
ATOM 605 C C . VAL A 1 76 ? -3.607 7.754 -2.105 1 97.88 76 VAL A C 1
ATOM 607 O O . VAL A 1 76 ? -3.771 6.559 -2.369 1 97.88 76 VAL A O 1
ATOM 610 N N . TYR A 1 77 ? -4.633 8.594 -2.078 1 97.19 77 TYR A N 1
ATOM 611 C CA . TYR A 1 77 ? -6.012 8.117 -2.053 1 97.19 77 TYR A CA 1
ATOM 612 C C . TYR A 1 77 ? -6.711 8.414 -3.373 1 97.19 77 TYR A C 1
ATOM 614 O O . TYR A 1 77 ? -7.914 8.18 -3.51 1 97.19 77 TYR A O 1
ATOM 622 N N . HIS A 1 78 ? -6.047 8.969 -4.336 1 96.19 78 HIS A N 1
ATOM 623 C CA . HIS A 1 78 ? -6.445 9.078 -5.738 1 96.19 78 HIS A CA 1
ATOM 624 C C . HIS A 1 78 ? -7.52 10.141 -5.926 1 96.19 78 HIS A C 1
ATOM 626 O O . HIS A 1 78 ? -8.094 10.266 -7.012 1 96.19 78 HIS A O 1
ATOM 632 N N . LYS A 1 79 ? -7.887 10.883 -4.938 1 96.56 79 LYS A N 1
ATOM 633 C CA . LYS A 1 79 ? -8.758 12.055 -4.992 1 96.56 79 LYS A CA 1
ATOM 634 C C . LYS A 1 79 ? -8.359 13.086 -3.945 1 96.56 79 LYS A C 1
ATOM 636 O O . LYS A 1 79 ? -7.855 12.734 -2.875 1 96.56 79 LYS A O 1
ATOM 641 N N . GLN A 1 80 ? -8.594 14.344 -4.258 1 97.5 80 GLN A N 1
ATOM 642 C CA . GLN A 1 80 ? -8.281 15.406 -3.303 1 97.5 80 GLN A CA 1
ATOM 643 C C . GLN A 1 80 ? -9.328 15.477 -2.193 1 97.5 80 GLN A C 1
ATOM 645 O O . GLN A 1 80 ? -10.422 14.938 -2.334 1 97.5 80 GLN A O 1
ATOM 650 N N . VAL A 1 81 ? -8.953 16.125 -1.104 1 98.19 81 VAL A N 1
ATOM 651 C CA . VAL A 1 81 ? -9.922 16.453 -0.063 1 98.19 81 VAL A CA 1
ATOM 652 C C . VAL A 1 81 ? -11.07 17.25 -0.663 1 98.19 81 VAL A C 1
ATOM 654 O O . VAL A 1 81 ? -10.844 18.156 -1.483 1 98.19 81 VAL A O 1
ATOM 657 N N . ASP A 1 82 ? -12.297 16.969 -0.26 1 97.75 82 ASP A N 1
ATOM 658 C CA . ASP A 1 82 ? -13.469 17.578 -0.866 1 97.75 82 ASP A CA 1
ATOM 659 C C . ASP A 1 82 ? -13.648 19.016 -0.367 1 97.75 82 ASP A C 1
ATOM 661 O O . ASP A 1 82 ? -13.969 19.922 -1.147 1 97.75 82 ASP A O 1
ATOM 665 N N . THR A 1 83 ? -13.5 19.234 0.983 1 97.19 83 THR A N 1
ATOM 666 C CA . THR A 1 83 ? -13.703 20.562 1.543 1 97.19 83 THR A CA 1
ATOM 667 C C . THR A 1 83 ? -12.594 20.906 2.527 1 97.19 83 THR A C 1
ATOM 669 O O . THR A 1 83 ? -12.188 20.062 3.338 1 97.19 83 THR A O 1
ATOM 672 N N . LEU A 1 84 ? -12.086 22.062 2.393 1 97.31 84 LEU A N 1
ATOM 673 C CA . LEU A 1 84 ? -11.164 22.656 3.357 1 97.31 84 LEU A CA 1
ATOM 674 C C . LEU A 1 84 ? -11.781 23.906 3.994 1 97.31 84 LEU A C 1
ATOM 676 O O . LEU A 1 84 ? -12.07 24.875 3.301 1 97.31 84 LEU A O 1
ATOM 680 N N . LYS A 1 85 ? -12.008 23.812 5.262 1 96.19 85 LYS A N 1
ATOM 681 C CA . LYS A 1 85 ? -12.508 24.969 6.016 1 96.19 85 LYS A CA 1
ATOM 682 C C . LYS A 1 85 ? -11.5 25.406 7.074 1 96.19 85 LYS A C 1
ATOM 684 O O . LYS A 1 85 ? -10.797 24.578 7.656 1 96.19 85 LYS A O 1
ATOM 689 N N . THR A 1 86 ? -11.328 26.625 7.242 1 91.31 86 THR A N 1
ATOM 690 C CA . THR A 1 86 ? -10.414 27.156 8.258 1 91.31 86 THR A CA 1
ATOM 691 C C . THR A 1 86 ? -11.172 28 9.273 1 91.31 86 THR A C 1
ATOM 693 O O . THR A 1 86 ? -12.266 28.5 8.984 1 91.31 86 THR A O 1
ATOM 696 N N . ASN A 1 87 ? -10.758 27.859 10.477 1 83.12 87 ASN A N 1
ATOM 697 C CA . ASN A 1 87 ? -11.25 28.797 11.492 1 83.12 87 ASN A CA 1
ATOM 698 C C . ASN A 1 87 ? -10.156 29.75 11.961 1 83.12 87 ASN A C 1
ATOM 700 O O . ASN A 1 87 ? -8.977 29.547 11.672 1 83.12 87 ASN A O 1
ATOM 704 N N . TYR A 1 88 ? -10.477 30.906 12.539 1 77.19 88 TYR A N 1
ATOM 705 C CA . TYR A 1 88 ? -9.625 32.031 12.969 1 77.19 88 TYR A CA 1
ATOM 706 C C . TYR A 1 88 ? -8.508 31.531 13.875 1 77.19 88 TYR A C 1
ATOM 708 O O . TYR A 1 88 ? -7.488 32.188 14.031 1 77.19 88 TYR A O 1
ATOM 716 N N . GLN A 1 89 ? -8.375 30.375 14.25 1 76.56 89 GLN A N 1
ATOM 717 C CA . GLN A 1 89 ? -7.43 29.906 15.258 1 76.56 89 GLN A CA 1
ATOM 718 C C . GLN A 1 89 ? -6.52 28.828 14.695 1 76.56 89 GLN A C 1
ATOM 720 O O . GLN A 1 89 ? -6.109 27.922 15.422 1 76.56 89 GLN A O 1
ATOM 725 N N . ASP A 1 90 ? -6.18 28.906 13.492 1 86.38 90 ASP A N 1
ATOM 726 C CA . ASP A 1 90 ? -5.227 27.984 12.883 1 86.38 90 ASP A CA 1
ATOM 727 C C . ASP A 1 90 ? -5.758 26.547 12.898 1 86.38 90 ASP A C 1
ATOM 729 O O . ASP A 1 90 ? -5.023 25.609 13.211 1 86.38 90 ASP A O 1
ATOM 733 N N . VAL A 1 91 ? -6.977 26.484 12.891 1 95.12 91 VAL A N 1
ATOM 734 C CA . VAL A 1 91 ? -7.609 25.172 12.789 1 95.12 91 VAL A CA 1
ATOM 735 C C . VAL A 1 91 ? -8.125 24.953 11.367 1 95.12 91 VAL A C 1
ATOM 737 O O . VAL A 1 91 ? -8.789 25.828 10.805 1 95.12 91 VAL A O 1
ATOM 740 N N . TYR A 1 92 ? -7.73 23.906 10.734 1 97.06 92 TYR A N 1
ATOM 741 C CA . TYR A 1 92 ? -8.203 23.5 9.414 1 97.06 92 TYR A CA 1
ATOM 742 C C . TYR A 1 92 ? -9.055 22.234 9.508 1 97.06 92 TYR A C 1
ATOM 744 O O . TYR A 1 92 ? -8.656 21.25 10.148 1 97.06 92 TYR A O 1
ATOM 752 N N . VAL A 1 93 ? -10.227 22.281 8.953 1 97.81 93 VAL A N 1
ATOM 753 C CA . VAL A 1 93 ? -11.086 21.094 8.906 1 97.81 93 VAL A CA 1
ATOM 754 C C . VAL A 1 93 ? -11.18 20.578 7.477 1 97.81 93 VAL A C 1
ATOM 756 O O . VAL A 1 93 ? -11.625 21.297 6.578 1 97.81 93 VAL A O 1
ATOM 759 N N . LEU A 1 94 ? -10.688 19.406 7.309 1 98.19 94 LEU A N 1
ATOM 760 C CA . LEU A 1 94 ? -10.711 18.719 6.016 1 98.19 94 LEU A CA 1
ATOM 761 C C . LEU A 1 94 ? -11.844 17.703 5.953 1 98.19 94 LEU A C 1
ATOM 763 O O . LEU A 1 94 ? -11.984 16.875 6.852 1 98.19 94 LEU A O 1
ATOM 767 N N . THR A 1 95 ? -12.695 17.766 4.914 1 98 95 THR A N 1
ATOM 768 C CA . THR A 1 95 ? -13.773 16.797 4.727 1 98 95 THR A CA 1
ATOM 769 C C . THR A 1 95 ? -13.508 15.93 3.504 1 98 95 THR A C 1
ATOM 771 O O . THR A 1 95 ? -13.141 16.438 2.441 1 98 95 THR A O 1
ATOM 774 N N . VAL A 1 96 ? -13.594 14.68 3.67 1 97.06 96 VAL A N 1
ATOM 775 C CA . VAL A 1 96 ? -13.461 13.711 2.584 1 97.06 96 VAL A CA 1
ATOM 776 C C . VAL A 1 96 ? -14.758 12.93 2.428 1 97.06 96 VAL A C 1
ATOM 778 O O . VAL A 1 96 ? -15.172 12.203 3.336 1 97.06 96 VAL A O 1
ATOM 781 N N . ASN A 1 97 ? -15.391 13.062 1.297 1 95.5 97 ASN A N 1
ATOM 782 C CA . ASN A 1 97 ? -16.594 12.297 0.978 1 95.5 97 ASN A CA 1
ATOM 783 C C . ASN A 1 97 ? -16.25 10.977 0.289 1 95.5 97 ASN A C 1
ATOM 785 O O . ASN A 1 97 ? -15.25 10.883 -0.418 1 95.5 97 ASN A O 1
ATOM 789 N N . ASP A 1 98 ? -17.109 9.945 0.492 1 93.81 98 ASP A N 1
ATOM 790 C CA . ASP A 1 98 ? -16.938 8.641 -0.143 1 93.81 98 ASP A CA 1
ATOM 791 C C . ASP A 1 98 ? -15.516 8.125 0.047 1 93.81 98 ASP A C 1
ATOM 793 O O . ASP A 1 98 ? -14.859 7.734 -0.919 1 93.81 98 ASP A O 1
ATOM 797 N N . PHE A 1 99 ? -15.023 8.258 1.291 1 94.69 99 PHE A N 1
ATOM 798 C CA . PHE A 1 99 ? -13.672 7.84 1.626 1 94.69 99 PHE A CA 1
ATOM 799 C C . PHE A 1 99 ? -13.523 6.328 1.494 1 94.69 99 PHE A C 1
ATOM 801 O O . PHE A 1 99 ? -14.141 5.57 2.244 1 94.69 99 PHE A O 1
ATOM 808 N N . GLN A 1 100 ? -12.68 5.879 0.634 1 93.38 100 GLN A N 1
ATOM 809 C CA . GLN A 1 100 ? -12.547 4.5 0.178 1 93.38 100 GLN A CA 1
ATOM 810 C C . GLN A 1 100 ? -12.406 3.541 1.357 1 93.38 100 GLN A C 1
ATOM 812 O O . GLN A 1 100 ? -13.094 2.523 1.422 1 93.38 100 GLN A O 1
ATOM 817 N N . PRO A 1 101 ? -11.539 3.801 2.375 1 93.19 101 PRO A N 1
ATOM 818 C CA . PRO A 1 101 ? -11.367 2.879 3.5 1 93.19 101 PRO A CA 1
ATOM 819 C C . PRO A 1 101 ? -12.648 2.674 4.301 1 93.19 101 PRO A C 1
ATOM 821 O O . PRO A 1 101 ? -12.75 1.724 5.078 1 93.19 101 PRO A O 1
ATOM 824 N N . LEU A 1 102 ? -13.648 3.543 4.094 1 92.31 102 LEU A N 1
ATOM 825 C CA . LEU A 1 102 ? -14.836 3.496 4.934 1 92.31 102 LEU A CA 1
ATOM 826 C C . LEU A 1 102 ? -16.031 2.965 4.156 1 92.31 102 LEU A C 1
ATOM 828 O O . LEU A 1 102 ? -17.109 2.738 4.73 1 92.31 102 LEU A O 1
ATOM 832 N N . LEU A 1 103 ? -15.867 2.758 2.883 1 89.88 103 LEU A N 1
ATOM 833 C CA . LEU A 1 103 ? -16.984 2.389 2.021 1 89.88 103 LEU A CA 1
ATOM 834 C C . LEU A 1 103 ? -17.625 1.078 2.48 1 89.88 103 LEU A C 1
ATOM 836 O O . LEU A 1 103 ? -18.844 0.912 2.406 1 89.88 103 LEU A O 1
ATOM 840 N N . LYS A 1 104 ? -16.781 0.146 2.938 1 82.38 104 LYS A N 1
ATOM 841 C CA . LYS A 1 104 ? -17.281 -1.173 3.307 1 82.38 104 LYS A CA 1
ATOM 842 C C . LYS A 1 104 ? -18.203 -1.09 4.527 1 82.38 104 LYS A C 1
ATOM 844 O O . LYS A 1 104 ? -19.016 -1.982 4.754 1 82.38 104 LYS A O 1
ATOM 849 N N . PHE A 1 105 ? -18.062 -0.055 5.355 1 82.38 105 PHE A N 1
ATOM 850 C CA . PHE A 1 105 ? -18.812 0.063 6.602 1 82.38 105 PHE A CA 1
ATOM 851 C C . PHE A 1 105 ? -20.203 0.636 6.348 1 82.38 105 PHE A C 1
ATOM 853 O O . PHE A 1 105 ? -21.062 0.621 7.234 1 82.38 105 PHE A O 1
ATOM 860 N N . GLU A 1 106 ? -20.328 1.144 5.195 1 76.19 106 GLU A N 1
ATOM 861 C CA . GLU A 1 106 ? -21.656 1.678 4.875 1 76.19 106 GLU A CA 1
ATOM 862 C C . GLU A 1 106 ? -22.719 0.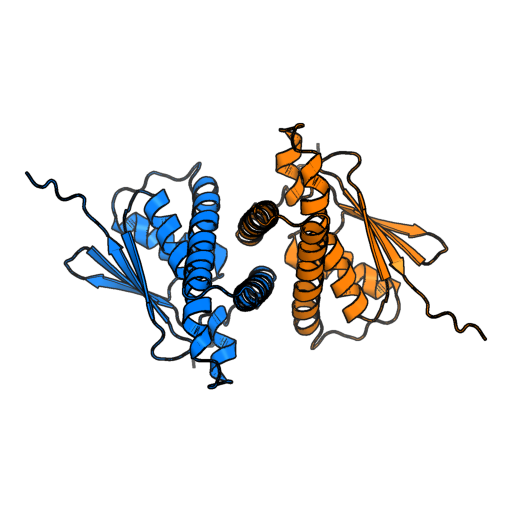586 4.922 1 76.19 106 GLU A C 1
ATOM 864 O O . GLU A 1 106 ? -23.859 0.839 5.324 1 76.19 106 GLU A O 1
ATOM 869 N N . SER A 1 107 ? -22.359 -0.636 4.59 1 71.19 107 SER A N 1
ATOM 870 C CA . SER A 1 107 ? -23.344 -1.716 4.457 1 71.19 107 SER A CA 1
ATOM 871 C C . SER A 1 107 ? -23.312 -2.633 5.676 1 71.19 107 SER A C 1
ATOM 873 O O . SER A 1 107 ? -24.125 -3.549 5.785 1 71.19 107 SER A O 1
ATOM 875 N N . ILE A 1 108 ? -22.266 -2.5 6.676 1 66.06 108 ILE A N 1
ATOM 876 C CA . ILE A 1 108 ? -22.172 -3.398 7.82 1 66.06 108 ILE A CA 1
ATOM 877 C C . ILE A 1 108 ? -22.078 -2.588 9.109 1 66.06 108 ILE A C 1
ATOM 879 O O . ILE A 1 108 ? -21 -2.094 9.461 1 66.06 108 ILE A O 1
ATOM 883 N N . PRO A 1 109 ? -23.203 -2.361 9.805 1 60.12 109 PRO A N 1
ATOM 884 C CA . PRO A 1 109 ? -23.234 -1.512 11 1 60.12 109 PRO A CA 1
ATOM 885 C C . PRO A 1 109 ? -22.344 -2.025 12.117 1 60.12 109 PRO A C 1
ATOM 887 O O . PRO A 1 109 ? -21.812 -1.233 12.898 1 60.12 109 PRO A O 1
ATOM 890 N N . GLU A 1 110 ? -22.125 -3.334 12.312 1 59 110 GLU A N 1
ATOM 891 C CA . GLU A 1 110 ? -21.516 -3.922 13.5 1 59 110 GLU A CA 1
ATOM 892 C C . GLU A 1 110 ? -20.031 -3.549 13.609 1 59 110 GLU A C 1
ATOM 894 O O . GLU A 1 110 ? -19.406 -3.742 14.648 1 59 110 GLU A O 1
ATOM 899 N N . SER A 1 111 ? -19.578 -2.756 12.594 1 62.44 111 SER A N 1
ATOM 900 C CA . SER A 1 111 ? -18.125 -2.6 12.602 1 62.44 111 SER A CA 1
ATOM 901 C C . SER A 1 111 ? -17.734 -1.165 12.922 1 62.44 111 SER A C 1
ATOM 903 O O . SER A 1 111 ? -16.703 -0.683 12.453 1 62.44 111 SER A O 1
ATOM 905 N N . ILE A 1 112 ? -18.609 -0.569 13.797 1 69.81 112 ILE A N 1
ATOM 906 C CA . ILE A 1 112 ? -18.406 0.831 14.156 1 69.81 112 ILE A CA 1
ATOM 907 C C . ILE A 1 112 ? -17.141 0.967 15 1 69.81 112 ILE A C 1
ATOM 909 O O . ILE A 1 112 ? -16.406 1.949 14.883 1 69.81 112 ILE A O 1
ATOM 913 N N . SER A 1 113 ? -16.828 -0.096 15.742 1 80.62 113 SER A N 1
ATOM 914 C CA . SER A 1 113 ? -15.688 -0.04 16.641 1 80.62 113 SER A CA 1
ATOM 915 C C . SER A 1 113 ? -14.375 -0.062 15.883 1 80.62 113 SER A C 1
ATOM 917 O O . SER A 1 113 ? -13.328 0.292 16.422 1 80.62 113 SER A O 1
ATOM 919 N N . GLU A 1 114 ? -14.43 -0.314 14.594 1 87.56 114 GLU A N 1
ATOM 920 C CA . GLU A 1 114 ? -13.211 -0.441 13.789 1 87.56 114 GLU A CA 1
ATOM 921 C C . GLU A 1 114 ? -12.898 0.859 13.055 1 87.56 114 GLU A C 1
ATOM 923 O O . GLU A 1 114 ? -11.781 1.051 12.578 1 87.56 114 GLU A O 1
ATOM 928 N N . ILE A 1 115 ? -13.883 1.761 13.055 1 91.06 115 ILE A N 1
ATOM 929 C CA . ILE A 1 115 ? -13.797 2.951 12.219 1 91.06 115 ILE A CA 1
ATOM 930 C C . ILE A 1 115 ? -12.578 3.777 12.625 1 91.06 115 ILE A C 1
ATOM 932 O O . ILE A 1 115 ? -11.797 4.207 11.773 1 91.06 115 ILE A O 1
ATOM 936 N N . PRO A 1 116 ? -12.32 3.945 13.984 1 92.56 116 PRO A N 1
ATOM 937 C CA . PRO A 1 116 ? -11.148 4.734 14.367 1 92.56 116 PRO A CA 1
ATOM 938 C C . PRO A 1 116 ? -9.844 4.137 13.859 1 92.56 116 PRO A C 1
ATOM 940 O O . PRO A 1 116 ? -8.891 4.871 13.57 1 92.56 116 PRO A O 1
ATOM 943 N N . LYS A 1 117 ? -9.781 2.84 13.688 1 93.38 117 LYS A N 1
ATOM 944 C CA . LYS A 1 117 ? -8.578 2.182 13.18 1 93.38 117 LYS A CA 1
ATOM 945 C C . LYS A 1 117 ? -8.344 2.512 11.711 1 93.38 117 LYS A C 1
ATOM 947 O O . LYS A 1 117 ? -7.203 2.664 11.281 1 93.38 117 LYS A O 1
ATOM 952 N N . HIS A 1 118 ? -9.438 2.662 11 1 95.12 118 HIS A N 1
ATOM 953 C CA . HIS A 1 118 ? -9.336 2.99 9.586 1 95.12 118 HIS A CA 1
ATOM 954 C C . HIS A 1 118 ? -9.039 4.473 9.375 1 95.12 118 HIS A C 1
ATOM 956 O O . HIS A 1 118 ? -8.609 4.879 8.297 1 95.12 118 HIS A O 1
ATOM 962 N N . LEU A 1 119 ? -9.242 5.293 10.453 1 97.25 119 LEU A N 1
ATOM 963 C CA . LEU A 1 119 ? -8.969 6.723 10.359 1 97.25 119 LEU A CA 1
ATOM 964 C C . LEU A 1 119 ? -7.59 7.051 10.93 1 97.25 119 LEU A C 1
ATOM 966 O O . LEU A 1 119 ? -7.059 8.141 10.695 1 97.25 119 LEU A O 1
ATOM 970 N N . ALA A 1 120 ? -6.973 6.082 11.594 1 97.25 120 ALA A N 1
ATOM 971 C CA . ALA A 1 120 ? -5.699 6.312 12.273 1 97.25 120 ALA A CA 1
ATOM 972 C C . ALA A 1 120 ? -4.574 6.559 11.273 1 97.25 120 ALA A C 1
ATOM 974 O O . ALA A 1 120 ? -3.824 7.527 11.398 1 97.25 120 ALA A O 1
ATOM 975 N N . PHE A 1 121 ? -4.488 5.723 10.258 1 98.31 121 PHE A N 1
ATOM 976 C CA . PHE A 1 121 ? -3.428 5.875 9.266 1 98.31 121 PHE A CA 1
ATOM 977 C C . PHE A 1 121 ? -3.58 7.188 8.508 1 98.31 121 PHE A C 1
ATOM 979 O O . PHE A 1 121 ? -2.629 7.969 8.406 1 98.31 121 PHE A O 1
ATOM 986 N N . PRO A 1 122 ? -4.754 7.547 8 1 98.75 122 PRO A N 1
ATOM 987 C CA . PRO A 1 122 ? -4.879 8.828 7.301 1 98.75 122 PRO A CA 1
ATOM 988 C C . PRO A 1 122 ? -4.59 10.023 8.203 1 98.75 122 PRO A C 1
ATOM 990 O O . PRO A 1 122 ? -4.07 11.039 7.738 1 98.75 122 PRO A O 1
ATOM 993 N N . SER A 1 123 ? -4.977 9.953 9.469 1 98.75 123 SER A N 1
ATOM 994 C CA . SER A 1 123 ? -4.641 11.023 10.406 1 98.75 123 SER A CA 1
ATOM 995 C C . SER A 1 123 ? -3.129 11.18 10.539 1 98.75 123 SER A C 1
ATOM 997 O O . SER A 1 123 ? -2.613 12.297 10.531 1 98.75 123 SER A O 1
ATOM 999 N N . GLY A 1 124 ? -2.477 10.047 10.688 1 98.81 124 GLY A N 1
ATOM 1000 C CA . GLY A 1 124 ? -1.022 10.07 10.711 1 98.81 124 GLY A CA 1
ATOM 1001 C C . GLY A 1 124 ? -0.407 10.594 9.43 1 98.81 124 GLY A C 1
ATOM 1002 O O . GLY A 1 124 ? 0.583 11.328 9.461 1 98.81 124 GLY A O 1
ATOM 1003 N N . LEU A 1 125 ? -0.952 10.172 8.336 1 98.88 125 LEU A N 1
ATOM 1004 C CA . LEU A 1 125 ? -0.496 10.617 7.023 1 98.88 125 LEU A CA 1
ATOM 1005 C C . LEU A 1 125 ? -0.524 12.133 6.922 1 98.88 125 LEU A C 1
ATOM 1007 O O . LEU A 1 125 ? 0.462 12.75 6.516 1 98.88 125 LEU A O 1
ATOM 1011 N N . LEU A 1 126 ? -1.646 12.734 7.352 1 98.88 126 LEU A N 1
ATOM 1012 C CA . LEU A 1 126 ? -1.794 14.188 7.34 1 98.88 126 LEU A CA 1
ATOM 1013 C C . LEU A 1 126 ? -0.798 14.844 8.289 1 98.88 126 LEU A C 1
ATOM 1015 O O . LEU A 1 126 ? -0.111 15.797 7.914 1 98.88 126 LEU A O 1
ATOM 1019 N N . LYS A 1 127 ? -0.708 14.344 9.469 1 98.75 127 LYS A N 1
ATOM 1020 C CA . LYS A 1 127 ? 0.186 14.906 10.477 1 98.75 127 LYS A CA 1
ATOM 1021 C C . LYS A 1 127 ? 1.637 14.867 10.008 1 98.75 127 LYS A C 1
ATOM 1023 O O . LYS A 1 127 ? 2.34 15.875 10.07 1 98.75 127 LYS A O 1
ATOM 1028 N N . GLY A 1 128 ? 2.039 13.688 9.516 1 98.81 128 GLY A N 1
ATOM 1029 C CA . GLY A 1 128 ? 3.414 13.547 9.062 1 98.81 128 GLY A CA 1
ATOM 1030 C C . GLY A 1 128 ? 3.752 14.445 7.887 1 98.81 128 GLY A C 1
ATOM 1031 O O . GLY A 1 128 ? 4.832 15.031 7.84 1 98.81 128 GLY A O 1
ATOM 1032 N N . ALA A 1 129 ? 2.85 14.531 6.965 1 98.81 129 ALA A N 1
ATOM 1033 C CA . ALA A 1 129 ? 3.074 15.375 5.793 1 98.81 129 ALA A CA 1
ATOM 1034 C C . ALA A 1 129 ? 3.219 16.844 6.191 1 98.81 129 ALA A C 1
ATOM 1036 O O . ALA A 1 129 ? 4.172 17.516 5.789 1 98.81 129 ALA A O 1
ATOM 1037 N N . LEU A 1 130 ? 2.301 17.312 7.016 1 98.44 130 LEU A N 1
ATOM 1038 C CA . LEU A 1 130 ? 2.295 18.719 7.426 1 98.44 130 LEU A CA 1
ATOM 1039 C C . LEU A 1 130 ? 3.525 19.047 8.266 1 98.44 130 LEU A C 1
ATOM 1041 O O . LEU A 1 130 ? 4.188 20.062 8.039 1 98.44 130 LEU A O 1
ATOM 1045 N N . CYS A 1 131 ? 3.885 18.172 9.156 1 98.12 131 CYS A N 1
ATOM 1046 C CA . CYS A 1 131 ? 5.055 18.375 10 1 98.12 131 CYS A CA 1
ATOM 1047 C C . CYS A 1 131 ? 6.336 18.359 9.172 1 98.12 131 CYS A C 1
ATOM 1049 O O . CYS A 1 131 ? 7.254 19.141 9.422 1 98.12 131 CYS A O 1
ATOM 1051 N N . SER A 1 132 ? 6.383 17.5 8.18 1 98 132 SER A N 1
ATOM 1052 C CA . SER A 1 132 ? 7.543 17.422 7.297 1 98 132 SER A CA 1
ATOM 1053 C C . SER A 1 132 ? 7.73 18.719 6.523 1 98 132 SER A C 1
ATOM 1055 O O . SER A 1 132 ? 8.844 19.047 6.109 1 98 132 SER A O 1
ATOM 1057 N N . LEU A 1 133 ? 6.688 19.422 6.348 1 97.31 133 LEU A N 1
ATOM 1058 C CA . LEU A 1 133 ? 6.742 20.672 5.59 1 97.31 133 LEU A CA 1
ATOM 1059 C C . LEU A 1 133 ? 6.801 21.875 6.523 1 97.31 133 LEU A C 1
ATOM 1061 O O . LEU A 1 133 ? 6.66 23.016 6.082 1 97.31 133 LEU A O 1
ATOM 1065 N N . GLY A 1 134 ? 6.895 21.609 7.848 1 95.62 134 GLY A N 1
ATOM 1066 C CA . GLY A 1 134 ? 7.203 22.656 8.789 1 95.62 134 GLY A CA 1
ATOM 1067 C C . GLY A 1 134 ? 5.996 23.109 9.594 1 95.62 134 GLY A C 1
ATOM 1068 O O . GLY A 1 134 ? 6.062 24.125 10.312 1 95.62 134 GLY A O 1
ATOM 1069 N N . LEU A 1 135 ? 4.883 22.422 9.523 1 96.31 135 LEU A N 1
ATOM 1070 C CA . LEU A 1 135 ? 3.689 22.781 10.273 1 96.31 135 LEU A CA 1
ATOM 1071 C C . LEU A 1 135 ? 3.428 21.797 11.398 1 96.31 135 LEU A C 1
ATOM 1073 O O . LEU A 1 135 ? 2.758 20.781 11.195 1 96.31 135 LEU A O 1
ATOM 1077 N N . ASN A 1 136 ? 3.971 22.125 12.594 1 97 136 ASN A N 1
ATOM 1078 C CA . ASN A 1 136 ? 3.645 21.281 13.742 1 97 136 ASN A CA 1
ATOM 1079 C C . ASN A 1 136 ? 2.15 21.312 14.047 1 97 136 ASN A C 1
ATOM 1081 O O . ASN A 1 136 ? 1.546 22.375 14.109 1 97 136 ASN A O 1
ATOM 1085 N N . CYS A 1 137 ? 1.61 20.078 14.227 1 97.75 137 CYS A N 1
ATOM 1086 C CA . CYS A 1 137 ? 0.156 20.078 14.344 1 97.75 137 CYS A CA 1
ATOM 1087 C C . CYS A 1 137 ? -0.324 18.797 15.031 1 97.75 137 CYS A C 1
ATOM 1089 O O . CYS A 1 137 ? 0.462 17.875 15.273 1 97.75 137 CYS A O 1
ATOM 1091 N N . VAL A 1 138 ? -1.557 18.828 15.43 1 97.44 138 VAL A N 1
ATOM 1092 C CA . VAL A 1 138 ? -2.314 17.656 15.859 1 97.44 138 VAL A CA 1
ATOM 1093 C C . VAL A 1 138 ? -3.502 17.438 14.922 1 97.44 138 VAL A C 1
ATOM 1095 O O . VAL A 1 138 ? -4.148 18.406 14.492 1 97.44 138 VAL A O 1
ATOM 1098 N N . VAL A 1 139 ? -3.773 16.172 14.641 1 98.44 139 VAL A N 1
ATOM 1099 C CA . VAL A 1 139 ? -4.879 15.844 13.75 1 98.44 139 VAL A CA 1
ATOM 1100 C C . VAL A 1 139 ? -5.887 14.961 14.477 1 98.44 139 VAL A C 1
ATOM 1102 O O . VAL A 1 139 ? -5.52 13.93 15.047 1 98.44 139 VAL A O 1
ATOM 1105 N N . ALA A 1 140 ? -7.156 15.383 14.523 1 97.81 140 ALA A N 1
ATOM 1106 C CA . ALA A 1 140 ? -8.266 14.594 15.047 1 97.81 140 ALA A CA 1
ATOM 1107 C C . ALA A 1 140 ? -9.211 14.172 13.922 1 97.81 140 ALA A C 1
ATOM 1109 O O . ALA A 1 140 ? -9.523 14.961 13.031 1 97.81 140 ALA A O 1
ATOM 1110 N N . ALA A 1 141 ? -9.625 12.906 13.992 1 97.31 141 ALA A N 1
ATOM 1111 C CA . ALA A 1 141 ? -10.492 12.383 12.945 1 97.31 141 ALA A CA 1
ATOM 1112 C C . ALA A 1 141 ? -11.844 11.961 13.508 1 97.31 141 ALA A C 1
ATOM 1114 O O . ALA A 1 141 ? -11.938 11.484 14.641 1 97.31 141 ALA A O 1
ATOM 1115 N N . ASP A 1 142 ? -12.875 12.133 12.703 1 94.06 142 ASP A N 1
ATOM 1116 C CA . ASP A 1 142 ? -14.203 11.664 13.062 1 94.06 142 ASP A CA 1
ATOM 1117 C C . ASP A 1 142 ? -15.016 11.312 11.812 1 94.06 142 ASP A C 1
ATOM 1119 O O . ASP A 1 142 ? -14.68 11.742 10.711 1 94.06 142 ASP A O 1
ATOM 1123 N N . CYS A 1 143 ? -15.945 10.43 12.039 1 90.94 143 CYS A N 1
ATOM 1124 C CA . CYS A 1 143 ? -16.844 9.984 10.984 1 90.94 143 CYS A CA 1
ATOM 1125 C C . CYS A 1 143 ? -18.297 10.008 11.469 1 90.94 143 CYS A C 1
ATOM 1127 O O . CYS A 1 143 ? -18.766 9.055 12.102 1 90.94 143 CYS A O 1
ATOM 1129 N N . GLU A 1 144 ? -19.016 11.141 11.211 1 83.06 144 GLU A N 1
ATOM 1130 C CA . GLU A 1 144 ? -20.375 11.25 11.703 1 83.06 144 GLU A CA 1
ATOM 1131 C C . GLU A 1 144 ? -21.375 10.633 10.727 1 83.06 144 GLU A C 1
ATOM 1133 O O . GLU A 1 144 ? -22.375 10.055 11.141 1 83.06 144 GLU A O 1
ATOM 1138 N N . GLN A 1 145 ? -21.125 10.688 9.438 1 88 145 GLN A N 1
ATOM 1139 C CA . GLN A 1 145 ? -21.984 10.133 8.391 1 88 145 GLN A CA 1
ATOM 1140 C C . GLN A 1 145 ? -21.172 9.305 7.398 1 88 145 GLN A C 1
ATOM 1142 O O . GLN A 1 145 ? -20.672 9.836 6.402 1 88 145 GLN A O 1
ATOM 1147 N N . LEU A 1 146 ? -21.188 8.062 7.574 1 87.44 146 LEU A N 1
ATOM 1148 C CA . LEU A 1 146 ? -20.406 7.172 6.723 1 87.44 146 LEU A CA 1
ATOM 1149 C C . LEU A 1 146 ? -20.906 7.219 5.281 1 87.44 146 LEU A C 1
ATOM 1151 O O . LEU A 1 146 ? -22.109 7.293 5.039 1 87.44 146 LEU A O 1
ATOM 1155 N N . PRO A 1 147 ? -19.953 7.281 4.316 1 92.19 147 PRO A N 1
ATOM 1156 C CA . PRO A 1 147 ? -18.5 7.137 4.375 1 92.19 147 PRO A CA 1
ATOM 1157 C C . PRO A 1 147 ? -17.766 8.477 4.336 1 92.19 147 PRO A C 1
ATOM 1159 O O . PRO A 1 147 ? -16.641 8.562 3.838 1 92.19 147 PRO A O 1
ATOM 1162 N N . THR A 1 148 ? -18.484 9.523 4.777 1 94.5 148 THR A N 1
ATOM 1163 C CA . THR A 1 148 ? -17.875 10.836 4.887 1 94.5 148 THR A CA 1
ATOM 1164 C C . THR A 1 148 ? -17.109 10.977 6.203 1 94.5 148 THR A C 1
ATOM 1166 O O . THR A 1 148 ? -17.609 10.57 7.258 1 94.5 148 THR A O 1
ATOM 1169 N N . CYS A 1 149 ? -15.844 11.492 6.133 1 96.56 149 CYS A N 1
ATOM 1170 C CA . CYS A 1 149 ? -15.07 11.711 7.352 1 96.56 149 CYS A CA 1
ATOM 1171 C C . CYS A 1 149 ? -14.453 13.102 7.359 1 96.56 149 CYS A C 1
ATOM 1173 O O . CYS A 1 149 ? -14.375 13.758 6.32 1 96.56 149 CYS A O 1
ATOM 1175 N N . LYS A 1 150 ? -14.117 13.5 8.578 1 97.75 150 LYS A N 1
ATOM 1176 C CA . LYS A 1 150 ? -13.508 14.812 8.781 1 97.75 150 LYS A CA 1
ATOM 1177 C C . LYS A 1 150 ? -12.203 14.695 9.555 1 97.75 150 LYS A C 1
ATOM 1179 O O . LYS A 1 150 ? -12.102 13.914 10.508 1 97.75 150 LYS A O 1
ATOM 1184 N N . PHE A 1 151 ? -11.211 15.414 9.125 1 98.44 151 PHE A N 1
ATOM 1185 C CA . PHE A 1 151 ? -9.953 15.562 9.844 1 98.44 151 PHE A CA 1
ATOM 1186 C C . PHE A 1 151 ? -9.766 17 10.312 1 98.44 151 PHE A C 1
ATOM 1188 O O . PHE A 1 151 ? -9.82 17.938 9.508 1 98.44 151 PHE A O 1
ATOM 1195 N N . THR A 1 152 ? -9.641 17.219 11.57 1 97.88 152 THR A N 1
ATOM 1196 C CA . THR A 1 152 ? -9.391 18.531 12.141 1 97.88 152 THR A CA 1
ATOM 1197 C C . THR A 1 152 ? -7.906 18.703 12.461 1 97.88 152 THR A C 1
ATOM 1199 O O . THR A 1 152 ? -7.367 18 13.32 1 97.88 152 THR A O 1
ATOM 1202 N N . VAL A 1 153 ? -7.254 19.562 11.797 1 97.94 153 VAL A N 1
ATOM 1203 C CA . VAL A 1 153 ? -5.84 19.859 11.992 1 97.94 153 VAL A CA 1
ATOM 1204 C C . VAL A 1 153 ? -5.688 21.109 12.859 1 97.94 153 VAL A C 1
ATOM 1206 O O . VAL A 1 153 ? -6.176 22.188 12.508 1 97.94 153 VAL A O 1
ATOM 1209 N N . THR A 1 154 ? -5.074 21 13.953 1 96.56 154 THR A N 1
ATOM 1210 C CA . THR A 1 154 ? -4.738 22.125 14.82 1 96.56 154 THR A CA 1
ATOM 1211 C C . THR A 1 154 ? -3.24 22.422 14.773 1 96.56 154 THR A C 1
ATOM 1213 O O . THR A 1 154 ? -2.43 21.625 15.234 1 96.56 154 THR A O 1
ATOM 1216 N N . VAL A 1 155 ? -2.855 23.516 14.156 1 95.56 155 VAL A N 1
ATOM 1217 C CA . VAL A 1 155 ? -1.454 23.906 14.055 1 95.56 155 VAL A CA 1
ATOM 1218 C C . VAL A 1 155 ? -0.97 24.453 15.391 1 95.56 155 VAL A C 1
ATOM 1220 O O . VAL A 1 155 ? -1.651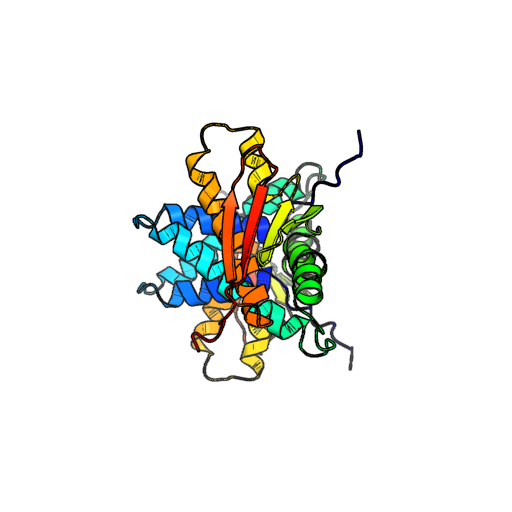 25.266 16.016 1 95.56 155 VAL A O 1
ATOM 1223 N N . LEU A 1 156 ? 0.177 23.922 15.82 1 91.75 156 LEU A N 1
ATOM 1224 C CA . LEU A 1 156 ? 0.725 24.328 17.109 1 91.75 156 LEU A CA 1
ATOM 1225 C C . LEU A 1 156 ? 1.734 25.453 16.953 1 91.75 156 LEU A C 1
ATOM 1227 O O . LEU A 1 156 ? 2.686 25.344 16.172 1 91.75 156 LEU A O 1
ATOM 1231 N N . SER A 1 157 ? 1.428 26.688 16.922 1 75.38 157 SER A N 1
ATOM 1232 C CA . SER A 1 157 ? 2.293 27.859 16.812 1 75.38 157 SER A CA 1
ATOM 1233 C C . SER A 1 157 ? 3.152 28.016 18.062 1 75.38 157 SER A C 1
ATOM 1235 O O . SER A 1 157 ? 2.754 27.609 19.156 1 75.38 157 SER A O 1
ATOM 1237 N N . TYR A 1 158 ? 4.512 27.672 17.938 1 57.5 158 TYR A N 1
ATOM 1238 C CA . TYR A 1 158 ? 5.324 28.109 19.062 1 57.5 158 TYR A CA 1
ATOM 1239 C C . TYR A 1 158 ? 5.016 29.547 19.438 1 57.5 158 TYR A C 1
ATOM 1241 O O . TYR A 1 158 ? 5.426 30.484 18.734 1 57.5 158 TYR A O 1
ATOM 1249 N N . ARG A 1 159 ? 3.914 30 19.578 1 47.81 159 ARG A N 1
ATOM 1250 C CA . ARG A 1 159 ? 3.893 31.344 20.141 1 47.81 159 ARG A CA 1
ATOM 1251 C C . ARG A 1 159 ? 4.863 31.453 21.312 1 47.81 159 ARG A C 1
ATOM 1253 O O . ARG A 1 159 ? 4.938 30.547 22.156 1 47.81 159 ARG A O 1
ATOM 1260 N N . GLY A 1 160 ? 6.109 31.984 21.062 1 42.56 160 GLY A N 1
ATOM 1261 C CA . GLY A 1 160 ? 7.008 32.562 22.047 1 42.56 160 GLY A CA 1
ATOM 1262 C C . GLY A 1 160 ? 6.301 32.969 23.328 1 42.56 160 GLY A C 1
ATOM 1263 O O . GLY A 1 160 ? 5.383 33.812 23.281 1 42.56 160 GLY A O 1
ATOM 1264 N N . ILE A 1 161 ? 6.043 32.156 24.312 1 41.25 161 ILE A N 1
ATOM 1265 C CA . ILE A 1 161 ? 6.027 32.75 25.641 1 41.25 161 ILE A CA 1
ATOM 1266 C C . ILE A 1 161 ? 7.141 33.812 25.75 1 41.25 161 ILE A C 1
ATOM 1268 O O . ILE A 1 161 ? 8.32 33.469 25.609 1 41.25 161 ILE A O 1
ATOM 1272 N N . SER A 1 162 ? 7.16 34.969 25.062 1 30.14 162 SER A N 1
ATOM 1273 C CA . SER A 1 162 ? 7.801 36.062 25.781 1 30.14 162 SER A CA 1
ATOM 1274 C C . SER A 1 162 ? 7.254 36.188 27.203 1 30.14 162 SER A C 1
ATOM 1276 O O . SER A 1 162 ? 6.07 35.938 27.438 1 30.14 162 SER A O 1
ATOM 1278 N N . MET B 1 1 ? 21.266 3.283 -24.531 1 26.5 1 MET B N 1
ATOM 1279 C CA . MET B 1 1 ? 20.969 2.826 -23.172 1 26.5 1 MET B CA 1
ATOM 1280 C C . MET B 1 1 ? 19.484 3.008 -22.859 1 26.5 1 MET B C 1
ATOM 1282 O O . MET B 1 1 ? 18.953 4.109 -22.984 1 26.5 1 MET B O 1
ATOM 1286 N N . LYS B 1 2 ? 18.641 2.129 -23.25 1 36.09 2 LYS B N 1
ATOM 1287 C CA . LYS B 1 2 ? 17.188 2.254 -23.203 1 36.09 2 LYS B CA 1
ATOM 1288 C C . LYS B 1 2 ? 16.734 2.912 -21.906 1 36.09 2 LYS B C 1
ATOM 1290 O O . LYS B 1 2 ? 17.281 2.645 -20.844 1 36.09 2 LYS B O 1
ATOM 1295 N N . ASN B 1 3 ? 16.391 4.035 -21.734 1 41.25 3 ASN B N 1
ATOM 1296 C CA . ASN B 1 3 ? 15.805 4.859 -20.688 1 41.25 3 ASN B CA 1
ATOM 1297 C C . ASN B 1 3 ? 14.867 4.055 -19.781 1 41.25 3 ASN B C 1
ATOM 1299 O O . ASN B 1 3 ? 13.703 3.834 -20.125 1 41.25 3 ASN B O 1
ATOM 1303 N N . ALA B 1 4 ? 15.398 2.924 -19.172 1 49.84 4 ALA B N 1
ATOM 1304 C CA . ALA B 1 4 ? 14.617 1.978 -18.391 1 49.84 4 ALA B CA 1
ATOM 1305 C C . ALA B 1 4 ? 13.68 2.707 -17.422 1 49.84 4 ALA B C 1
ATOM 1307 O O . ALA B 1 4 ? 14.109 3.596 -16.688 1 49.84 4 ALA B O 1
ATOM 1308 N N . HIS B 1 5 ? 12.469 2.932 -17.766 1 60.03 5 HIS B N 1
ATOM 1309 C CA . HIS B 1 5 ? 11.414 3.619 -17.031 1 60.03 5 HIS B CA 1
ATOM 1310 C C . HIS B 1 5 ? 11.312 3.105 -15.594 1 60.03 5 HIS B C 1
ATOM 1312 O O . HIS B 1 5 ? 10.883 1.973 -15.367 1 60.03 5 HIS B O 1
ATOM 1318 N N . VAL B 1 6 ? 12.25 3.631 -14.727 1 69.5 6 VAL B N 1
ATOM 1319 C CA . VAL B 1 6 ? 12.164 3.309 -13.305 1 69.5 6 VAL B CA 1
ATOM 1320 C C . VAL B 1 6 ? 10.82 3.793 -12.75 1 69.5 6 VAL B C 1
ATOM 1322 O O . VAL B 1 6 ? 10.438 4.945 -12.961 1 69.5 6 VAL B O 1
ATOM 1325 N N . GLN B 1 7 ? 10.078 2.775 -12.297 1 82 7 GLN B N 1
ATOM 1326 C CA . GLN B 1 7 ? 8.773 3.092 -11.734 1 82 7 GLN B CA 1
ATOM 1327 C C . GLN B 1 7 ? 8.898 4.047 -10.555 1 82 7 GLN B C 1
ATOM 1329 O O . GLN B 1 7 ? 9.797 3.896 -9.719 1 82 7 GLN B O 1
ATOM 1334 N N . ALA B 1 8 ? 7.984 4.938 -10.57 1 86.31 8 ALA B N 1
ATOM 1335 C CA . ALA B 1 8 ? 8.008 5.965 -9.531 1 86.31 8 ALA B CA 1
ATOM 1336 C C . ALA B 1 8 ? 7.672 5.367 -8.164 1 86.31 8 ALA B C 1
ATOM 1338 O O . ALA B 1 8 ? 6.809 4.492 -8.055 1 86.31 8 ALA B O 1
ATOM 1339 N N . PHE B 1 9 ? 8.43 5.75 -7.176 1 92.88 9 PHE B N 1
ATOM 1340 C CA . PHE B 1 9 ? 8.18 5.434 -5.773 1 92.88 9 PHE B CA 1
ATOM 1341 C C . PHE B 1 9 ? 6.832 5.988 -5.328 1 92.88 9 PHE B C 1
ATOM 1343 O O . PHE B 1 9 ? 6.543 7.172 -5.527 1 92.88 9 PHE B O 1
ATOM 1350 N N . ASP B 1 10 ? 5.93 5.086 -4.789 1 96.44 10 ASP B N 1
ATOM 1351 C CA . ASP B 1 10 ? 4.602 5.566 -4.426 1 96.44 10 ASP B CA 1
ATOM 1352 C C . ASP B 1 10 ? 4.227 5.129 -3.012 1 96.44 10 ASP B C 1
ATOM 1354 O O . ASP B 1 10 ? 5.074 4.648 -2.26 1 96.44 10 ASP B O 1
ATOM 1358 N N . ALA B 1 11 ? 2.965 5.438 -2.613 1 97.94 11 ALA B N 1
ATOM 1359 C CA . ALA B 1 11 ? 2.492 5.203 -1.25 1 97.94 11 ALA B CA 1
ATOM 1360 C C . ALA B 1 11 ? 2.582 3.727 -0.884 1 97.94 11 ALA B C 1
ATOM 1362 O O . ALA B 1 11 ? 2.875 3.381 0.264 1 97.94 11 ALA B O 1
ATOM 1363 N N . PHE B 1 12 ? 2.367 2.848 -1.835 1 98 12 PHE B N 1
ATOM 1364 C CA . PHE B 1 12 ? 2.473 1.412 -1.598 1 98 12 PHE B CA 1
ATOM 1365 C C . PHE B 1 12 ? 3.9 1.028 -1.226 1 98 12 PHE B C 1
ATOM 1367 O O . PHE B 1 12 ? 4.117 0.276 -0.274 1 98 12 PHE B O 1
ATOM 1374 N N . ASP B 1 13 ? 4.852 1.556 -1.969 1 97 13 ASP B N 1
ATOM 1375 C CA . ASP B 1 13 ? 6.258 1.288 -1.683 1 97 13 ASP B CA 1
ATOM 1376 C C . ASP B 1 13 ? 6.629 1.748 -0.275 1 97 13 ASP B C 1
ATOM 1378 O O . ASP B 1 13 ? 7.289 1.02 0.468 1 97 13 ASP B O 1
ATOM 1382 N N . ALA B 1 14 ? 6.227 2.949 0.036 1 97.69 14 ALA B N 1
ATOM 1383 C CA . ALA B 1 14 ? 6.543 3.52 1.343 1 97.69 14 ALA B CA 1
ATOM 1384 C C . ALA B 1 14 ? 5.926 2.691 2.467 1 97.69 14 ALA B C 1
ATOM 1386 O O . ALA B 1 14 ? 6.574 2.438 3.486 1 97.69 14 ALA B O 1
ATOM 1387 N N . LEU B 1 15 ? 4.668 2.311 2.287 1 98.25 15 LEU B N 1
ATOM 1388 C CA . LEU B 1 15 ? 3.979 1.502 3.285 1 98.25 15 LEU B CA 1
ATOM 1389 C C . LEU B 1 15 ? 4.672 0.156 3.471 1 98.25 15 LEU B C 1
ATOM 1391 O O . LEU B 1 15 ? 4.883 -0.288 4.602 1 98.25 15 LEU B O 1
ATOM 1395 N N . MET B 1 16 ? 5.086 -0.499 2.395 1 97.19 16 MET B N 1
ATOM 1396 C CA . MET B 1 16 ? 5.75 -1.797 2.453 1 97.19 16 MET B CA 1
ATOM 1397 C C . MET B 1 16 ? 7.078 -1.696 3.199 1 97.19 16 MET B C 1
ATOM 1399 O O . MET B 1 16 ? 7.434 -2.594 3.965 1 97.19 16 MET B O 1
ATOM 1403 N N . ILE B 1 17 ? 7.781 -0.653 2.941 1 96.12 17 ILE B N 1
ATOM 1404 C CA . ILE B 1 17 ? 9.039 -0.434 3.643 1 96.12 17 ILE B CA 1
ATOM 1405 C C . ILE B 1 17 ? 8.789 -0.377 5.148 1 96.12 17 ILE B C 1
ATOM 1407 O O . ILE B 1 17 ? 9.516 -1.001 5.93 1 96.12 17 ILE B O 1
ATOM 1411 N N . GLU B 1 18 ? 7.734 0.354 5.613 1 96.31 18 GLU B N 1
ATOM 1412 C CA . GLU B 1 18 ? 7.438 0.495 7.035 1 96.31 18 GLU B CA 1
ATOM 1413 C C . GLU B 1 18 ? 6.969 -0.828 7.637 1 96.31 18 GLU B C 1
ATOM 1415 O O . GLU B 1 18 ? 7.285 -1.141 8.781 1 96.31 18 GLU B O 1
ATOM 1420 N N . ILE B 1 19 ? 6.238 -1.569 6.836 1 95.56 19 ILE B N 1
ATOM 1421 C CA . ILE B 1 19 ? 5.777 -2.871 7.305 1 95.56 19 ILE B CA 1
ATOM 1422 C C . ILE B 1 19 ? 6.973 -3.801 7.504 1 95.56 19 ILE B C 1
ATOM 1424 O O . ILE B 1 19 ? 7.055 -4.504 8.516 1 95.56 19 ILE B O 1
ATOM 1428 N N . ILE B 1 20 ? 7.91 -3.809 6.578 1 94.94 20 ILE B N 1
ATOM 1429 C CA . ILE B 1 20 ? 9.109 -4.641 6.684 1 94.94 20 ILE B CA 1
ATOM 1430 C C . ILE B 1 20 ? 9.93 -4.207 7.891 1 94.94 20 ILE B C 1
ATOM 1432 O O . ILE B 1 20 ? 10.414 -5.043 8.656 1 94.94 20 ILE B O 1
ATOM 1436 N N . LYS B 1 21 ? 10.031 -2.881 8.047 1 92.56 21 LYS B N 1
ATOM 1437 C CA . LYS B 1 21 ? 10.742 -2.357 9.211 1 92.56 21 LYS B CA 1
ATOM 1438 C C . LYS B 1 21 ? 10.094 -2.834 10.508 1 92.56 21 LYS B C 1
ATOM 1440 O O . LYS B 1 21 ? 10.789 -3.229 11.445 1 92.56 21 LYS B O 1
ATOM 1445 N N . TYR B 1 22 ? 8.812 -2.762 10.531 1 89 22 TYR B N 1
ATOM 1446 C CA . TYR B 1 22 ? 8.078 -3.199 11.711 1 89 22 TYR B CA 1
ATOM 1447 C C . TYR B 1 22 ? 8.281 -4.688 11.969 1 89 22 TYR B C 1
ATOM 1449 O O . TYR B 1 22 ? 8.469 -5.113 13.109 1 89 22 TYR B O 1
ATOM 1457 N N . SER B 1 23 ? 8.234 -5.484 10.898 1 87.75 23 SER B N 1
ATOM 1458 C CA . SER B 1 23 ? 8.414 -6.926 11.023 1 87.75 23 SER B CA 1
ATOM 1459 C C . SER B 1 23 ? 9.789 -7.266 11.594 1 87.75 23 SER B C 1
ATOM 1461 O O . SER B 1 23 ? 9.953 -8.289 12.25 1 87.75 23 SER B O 1
ATOM 1463 N N . ASN B 1 24 ? 10.75 -6.418 11.352 1 85.12 24 ASN B N 1
ATOM 1464 C CA . ASN B 1 24 ? 12.102 -6.605 11.867 1 85.12 24 ASN B CA 1
ATOM 1465 C C . ASN B 1 24 ? 12.172 -6.352 13.367 1 85.12 24 ASN B C 1
ATOM 1467 O O . ASN B 1 24 ? 13.078 -6.84 14.047 1 85.12 24 ASN B O 1
ATOM 1471 N N . SER B 1 25 ? 11.25 -5.531 13.875 1 81.25 25 SER B N 1
ATOM 1472 C CA . SER B 1 25 ? 11.289 -5.129 15.273 1 81.25 25 SER B CA 1
ATOM 1473 C C . SER B 1 25 ? 10.617 -6.16 16.172 1 81.25 25 SER B C 1
ATOM 1475 O O . SER B 1 25 ? 10.789 -6.145 17.391 1 81.25 25 SER B O 1
ATOM 1477 N N . VAL B 1 26 ? 9.805 -6.977 15.609 1 72.94 26 VAL B N 1
ATOM 1478 C CA . VAL B 1 26 ? 9.133 -8.016 16.391 1 72.94 26 VAL B CA 1
ATOM 1479 C C . VAL B 1 26 ? 10 -9.273 16.422 1 72.94 26 VAL B C 1
ATOM 1481 O O . VAL B 1 26 ? 10.406 -9.781 15.375 1 72.94 26 VAL B O 1
ATOM 1484 N N . PRO B 1 27 ? 10.578 -9.633 17.594 1 63.88 27 PRO B N 1
ATOM 1485 C CA . PRO B 1 27 ? 11.453 -10.797 17.719 1 63.88 27 PRO B CA 1
ATOM 1486 C C . PRO B 1 27 ? 10.805 -12.078 17.203 1 63.88 27 PRO B C 1
ATOM 1488 O O . PRO B 1 27 ? 9.688 -12.422 17.609 1 63.88 27 PRO B O 1
ATOM 1491 N N . SER B 1 28 ? 10.93 -12.484 16.016 1 63.31 28 SER B N 1
ATOM 1492 C CA . SER B 1 28 ? 10.461 -13.812 15.625 1 63.31 28 SER B CA 1
ATOM 1493 C C . SER B 1 28 ? 11.336 -14.398 14.523 1 63.31 28 SER B C 1
ATOM 1495 O O . SER B 1 28 ? 11.766 -13.688 13.617 1 63.31 28 SER B O 1
ATOM 1497 N N . ASP B 1 29 ? 11.984 -15.406 14.727 1 60.28 29 ASP B N 1
ATOM 1498 C CA . ASP B 1 29 ? 12.852 -16.062 13.75 1 60.28 29 ASP B CA 1
ATOM 1499 C C . ASP B 1 29 ? 12.281 -15.93 12.344 1 60.28 29 ASP B C 1
ATOM 1501 O O . ASP B 1 29 ? 11.984 -14.828 11.883 1 60.28 29 ASP B O 1
ATOM 1505 N N . ASP B 1 30 ? 11.992 -17 11.633 1 62.53 30 ASP B N 1
ATOM 1506 C CA . ASP B 1 30 ? 11.453 -17.109 10.273 1 62.53 30 ASP B CA 1
ATOM 1507 C C . ASP B 1 30 ? 10 -16.641 10.219 1 62.53 30 ASP B C 1
ATOM 1509 O O . ASP B 1 30 ? 9.367 -16.688 9.164 1 62.53 30 ASP B O 1
ATOM 1513 N N . SER B 1 31 ? 9.68 -15.898 11.234 1 81.62 31 SER B N 1
ATOM 1514 C CA . SER B 1 31 ? 8.281 -15.516 11.398 1 81.62 31 SER B CA 1
ATOM 1515 C C . SER B 1 31 ? 7.965 -14.242 10.625 1 81.62 31 SER B C 1
ATOM 1517 O O . SER B 1 31 ? 6.871 -14.094 10.078 1 81.62 31 SER B O 1
ATOM 1519 N N . ASP B 1 32 ? 9.102 -13.516 10.32 1 89.56 32 ASP B N 1
ATOM 1520 C CA . ASP B 1 32 ? 8.844 -12.258 9.625 1 89.56 32 ASP B CA 1
ATOM 1521 C C . ASP B 1 32 ? 8.602 -12.484 8.133 1 89.56 32 ASP B C 1
ATOM 1523 O O . ASP B 1 32 ? 7.68 -11.914 7.559 1 89.56 32 ASP B O 1
ATOM 1527 N N . ILE B 1 33 ? 9.414 -13.414 7.586 1 93.06 33 ILE B N 1
ATOM 1528 C CA . ILE B 1 33 ? 9.289 -13.719 6.164 1 93.06 33 ILE B CA 1
ATOM 1529 C C . ILE B 1 33 ? 7.93 -14.359 5.895 1 93.06 33 ILE B C 1
ATOM 1531 O O . ILE B 1 33 ? 7.25 -14.016 4.926 1 93.06 33 ILE B O 1
ATOM 1535 N N . ARG B 1 34 ? 7.555 -15.25 6.727 1 94.06 34 ARG B N 1
ATOM 1536 C CA . ARG B 1 34 ? 6.262 -15.914 6.586 1 94.06 34 ARG B CA 1
ATOM 1537 C C . ARG B 1 34 ? 5.117 -14.914 6.719 1 94.06 34 ARG B C 1
ATOM 1539 O O . ARG B 1 34 ? 4.113 -15.008 6.004 1 94.06 34 ARG B O 1
ATOM 1546 N N . PHE B 1 35 ? 5.297 -14 7.605 1 94.06 35 PHE B N 1
ATOM 1547 C CA . PHE B 1 35 ? 4.305 -12.953 7.789 1 94.06 35 PHE B CA 1
ATOM 1548 C C . PHE B 1 35 ? 4.152 -12.125 6.52 1 94.06 35 PHE B C 1
ATOM 1550 O O . PHE B 1 35 ? 3.039 -11.93 6.027 1 94.06 35 PHE B O 1
ATOM 1557 N N . LEU B 1 36 ? 5.234 -11.711 5.988 1 96.5 36 LEU B N 1
ATOM 1558 C CA . LEU B 1 36 ? 5.223 -10.883 4.793 1 96.5 36 LEU B CA 1
ATOM 1559 C C . LEU B 1 36 ? 4.656 -11.648 3.602 1 96.5 36 LEU B C 1
ATOM 1561 O O . LEU B 1 36 ? 3.904 -11.094 2.801 1 96.5 36 LEU B O 1
ATOM 1565 N N . GLU B 1 37 ? 5.02 -12.93 3.537 1 97.62 37 GLU B N 1
ATOM 1566 C CA . GLU B 1 37 ? 4.457 -13.781 2.488 1 97.62 37 GLU B CA 1
ATOM 1567 C C . GLU B 1 37 ? 2.943 -13.898 2.633 1 97.62 37 GLU B C 1
ATOM 1569 O O . GLU B 1 37 ? 2.209 -13.812 1.646 1 97.62 37 GLU B O 1
ATOM 1574 N N . SER B 1 38 ? 2.553 -14.102 3.848 1 97.25 38 SER B N 1
ATOM 1575 C CA . SER B 1 38 ? 1.12 -14.242 4.094 1 97.25 38 SER B CA 1
ATOM 1576 C C . SER B 1 38 ? 0.374 -12.953 3.754 1 97.25 38 SER B C 1
ATOM 1578 O O . SER B 1 38 ? -0.757 -13 3.266 1 97.25 38 SER B O 1
ATOM 1580 N N . LEU B 1 39 ? 0.979 -11.859 4.07 1 97.62 39 LEU B N 1
ATOM 1581 C CA . LEU B 1 39 ? 0.398 -10.578 3.674 1 97.62 39 LEU B CA 1
ATOM 1582 C C . LEU B 1 39 ? 0.212 -10.508 2.162 1 97.62 39 LEU B C 1
ATOM 1584 O O . LEU B 1 39 ? -0.849 -10.102 1.681 1 97.62 39 LEU B O 1
ATOM 1588 N N . GLY B 1 40 ? 1.23 -10.938 1.396 1 98.69 40 GLY B N 1
ATOM 1589 C CA . GLY B 1 40 ? 1.133 -10.984 -0.055 1 98.69 40 GLY B CA 1
ATOM 1590 C C . GLY B 1 40 ? -0.005 -11.852 -0.552 1 98.69 40 GLY B C 1
ATOM 1591 O O . GLY B 1 40 ? -0.764 -11.445 -1.436 1 98.69 40 GLY B O 1
ATOM 1592 N N . VAL B 1 41 ? -0.124 -12.977 0.055 1 98.75 41 VAL B N 1
ATOM 1593 C CA . VAL B 1 41 ? -1.185 -13.906 -0.32 1 98.75 41 VAL B CA 1
ATOM 1594 C C . VAL B 1 41 ? -2.547 -13.266 -0.072 1 98.75 41 VAL B C 1
ATOM 1596 O O . VAL B 1 41 ? -3.396 -13.234 -0.965 1 98.75 41 VAL B O 1
ATOM 1599 N N . ASN B 1 42 ? -2.719 -12.734 1.117 1 98.56 42 ASN B N 1
ATOM 1600 C CA . ASN B 1 42 ? -4.008 -12.156 1.486 1 98.56 42 ASN B CA 1
ATOM 1601 C C . ASN B 1 42 ? -4.367 -10.969 0.596 1 98.56 42 ASN B C 1
ATOM 1603 O O . ASN B 1 42 ? -5.52 -10.836 0.178 1 98.56 42 ASN B O 1
ATOM 1607 N N . VAL B 1 43 ? -3.432 -10.141 0.312 1 98.69 43 VAL B N 1
ATOM 1608 C CA . VAL B 1 43 ? -3.648 -8.961 -0.528 1 98.69 43 VAL B CA 1
ATOM 1609 C C . VAL B 1 43 ? -4.031 -9.398 -1.939 1 98.69 43 VAL B C 1
ATOM 1611 O O . VAL B 1 43 ? -4.992 -8.883 -2.518 1 98.69 43 VAL B O 1
ATOM 1614 N N . SER B 1 44 ? -3.26 -10.375 -2.52 1 98.88 44 SER B N 1
ATOM 1615 C CA . SER B 1 44 ? -3.514 -10.797 -3.893 1 98.88 44 SER B CA 1
ATOM 1616 C C . SER B 1 44 ? -4.887 -11.445 -4.027 1 98.88 44 SER B C 1
ATOM 1618 O O . SER B 1 44 ? -5.555 -11.289 -5.051 1 98.88 44 SER B O 1
ATOM 1620 N N . GLU B 1 45 ? -5.312 -12.141 -2.996 1 98.44 45 GLU B N 1
ATOM 1621 C CA . GLU B 1 45 ? -6.633 -12.766 -3.023 1 98.44 45 GLU B CA 1
ATOM 1622 C C . GLU B 1 45 ? -7.738 -11.727 -3.129 1 98.44 45 GLU B C 1
ATOM 1624 O O . GLU B 1 45 ? -8.68 -11.883 -3.908 1 98.44 45 GLU B O 1
ATOM 1629 N N . LYS B 1 46 ? -7.598 -10.648 -2.355 1 97.5 46 LYS B N 1
ATOM 1630 C CA . LYS B 1 46 ? -8.586 -9.57 -2.389 1 97.5 46 LYS B CA 1
ATOM 1631 C C . LYS B 1 46 ? -8.594 -8.875 -3.75 1 97.5 46 LYS B C 1
ATOM 1633 O O . LYS B 1 46 ? -9.664 -8.594 -4.301 1 97.5 46 LYS B O 1
ATOM 1638 N N . LEU B 1 47 ? -7.465 -8.688 -4.285 1 98.19 47 LEU B N 1
ATOM 1639 C CA . LEU B 1 47 ? -7.344 -7.973 -5.551 1 98.19 47 LEU B CA 1
ATOM 1640 C C . LEU B 1 47 ? -7.871 -8.812 -6.707 1 98.19 47 LEU B C 1
ATOM 1642 O O . LEU B 1 47 ? -8.562 -8.297 -7.586 1 98.19 47 LEU B O 1
ATOM 1646 N N . ILE B 1 48 ? -7.543 -10.133 -6.734 1 98.31 48 ILE B N 1
ATOM 1647 C CA . ILE B 1 48 ? -7.969 -11.016 -7.809 1 98.31 48 ILE B CA 1
ATOM 1648 C C . ILE B 1 48 ? -9.492 -11.125 -7.816 1 98.31 48 ILE B C 1
ATOM 1650 O O . ILE B 1 48 ? -10.117 -11.125 -8.883 1 98.31 48 ILE B O 1
ATOM 1654 N N . GLU B 1 49 ? -10.031 -11.211 -6.609 1 96.12 49 GLU B N 1
ATOM 1655 C CA . GLU B 1 49 ? -11.484 -11.297 -6.5 1 96.12 49 GLU B CA 1
ATOM 1656 C C . GLU B 1 49 ? -12.156 -10.109 -7.184 1 96.12 49 GLU B C 1
ATOM 1658 O O . GLU B 1 49 ? -13.125 -10.289 -7.922 1 96.12 49 GLU B O 1
ATOM 1663 N N . LYS B 1 50 ? -11.609 -8.953 -7 1 94 50 LYS B N 1
ATOM 1664 C CA . LYS B 1 50 ? -12.188 -7.742 -7.578 1 94 50 LYS B CA 1
ATOM 1665 C C . LYS B 1 50 ? -11.852 -7.629 -9.062 1 94 50 LYS B C 1
ATOM 1667 O O . LYS B 1 50 ? -12.703 -7.266 -9.875 1 94 50 LYS B O 1
ATOM 1672 N N . ALA B 1 51 ? -10.656 -7.996 -9.398 1 94.94 51 ALA B N 1
ATOM 1673 C CA . ALA B 1 51 ? -10.141 -7.785 -10.75 1 94.94 51 ALA B CA 1
ATOM 1674 C C . ALA B 1 51 ? -10.766 -8.773 -11.734 1 94.94 51 ALA B C 1
ATOM 1676 O O . ALA B 1 51 ? -10.852 -8.5 -12.93 1 94.94 51 ALA B O 1
ATOM 1677 N N . THR B 1 52 ? -11.234 -9.93 -11.242 1 94.81 52 THR B N 1
ATOM 1678 C CA . THR B 1 52 ? -11.695 -10.961 -12.164 1 94.81 52 THR B CA 1
ATOM 1679 C C . THR B 1 52 ? -13.203 -11.156 -12.055 1 94.81 52 THR B C 1
ATOM 1681 O O . THR B 1 52 ? -13.758 -12.109 -12.617 1 94.81 52 THR B O 1
ATOM 1684 N N . LYS B 1 53 ? -13.906 -10.305 -11.336 1 91.69 53 LYS B N 1
ATOM 1685 C CA . LYS B 1 53 ? -15.344 -10.422 -11.117 1 91.69 53 LYS B CA 1
ATOM 1686 C C . LYS B 1 53 ? -16.094 -10.516 -12.445 1 91.69 53 LYS B C 1
ATOM 1688 O O . LYS B 1 53 ? -16.953 -11.383 -12.625 1 91.69 53 LYS B O 1
ATOM 1693 N N . ASP B 1 54 ? -15.727 -9.656 -13.445 1 90.12 54 ASP B N 1
ATOM 1694 C CA . ASP B 1 54 ? -16.406 -9.641 -14.742 1 90.12 54 ASP B CA 1
ATOM 1695 C C . ASP B 1 54 ? -15.469 -10.102 -15.859 1 90.12 54 ASP B C 1
ATOM 1697 O O . ASP B 1 54 ? -15.703 -9.805 -17.031 1 90.12 54 ASP B O 1
ATOM 1701 N N . HIS B 1 55 ? -14.359 -10.734 -15.484 1 89.56 55 HIS B N 1
ATOM 1702 C CA . HIS B 1 55 ? -13.375 -11.203 -16.453 1 89.56 55 HIS B CA 1
ATOM 1703 C C . HIS B 1 55 ? -13.812 -12.523 -17.078 1 89.56 55 HIS B C 1
ATOM 1705 O O . HIS B 1 55 ? -14.43 -13.359 -16.422 1 89.56 55 HIS B O 1
ATOM 1711 N N . ALA B 1 56 ? -13.492 -12.664 -18.375 1 89 56 ALA B N 1
ATOM 1712 C CA . ALA B 1 56 ? -13.719 -13.953 -19.016 1 89 56 ALA B CA 1
ATOM 1713 C C . ALA B 1 56 ? -12.93 -15.062 -18.328 1 89 56 ALA B C 1
ATOM 1715 O O . ALA B 1 56 ? -11.859 -14.812 -17.766 1 89 56 ALA B O 1
ATOM 1716 N N . ARG B 1 57 ? -13.516 -16.219 -18.422 1 90.5 57 ARG B N 1
ATOM 1717 C CA . ARG B 1 57 ? -12.82 -17.359 -17.844 1 90.5 57 ARG B CA 1
ATOM 1718 C C . ARG B 1 57 ? -11.484 -17.609 -18.547 1 90.5 57 ARG B C 1
ATOM 1720 O O . ARG B 1 57 ? -11.383 -17.469 -19.766 1 90.5 57 ARG B O 1
ATOM 1727 N N . PHE B 1 58 ? -10.555 -17.938 -17.719 1 93.31 58 PHE B N 1
ATOM 1728 C CA . PHE B 1 58 ? -9.273 -18.328 -18.281 1 93.31 58 PHE B CA 1
ATOM 1729 C C . PHE B 1 58 ? -9.359 -19.719 -18.891 1 93.31 58 PHE B C 1
ATOM 1731 O O . PHE B 1 58 ? -9.969 -20.625 -18.297 1 93.31 58 PHE B O 1
ATOM 1738 N N . THR B 1 59 ? -8.703 -19.969 -19.953 1 93.12 59 THR B N 1
ATOM 1739 C CA . THR B 1 59 ? -8.898 -21.188 -20.734 1 93.12 59 THR B CA 1
ATOM 1740 C C . THR B 1 59 ? -7.871 -22.25 -20.344 1 93.12 59 THR B C 1
ATOM 1742 O O . THR B 1 59 ? -8.141 -23.438 -20.422 1 93.12 59 THR B O 1
ATOM 1745 N N . ASN B 1 60 ? -6.629 -21.828 -20.125 1 93.25 60 ASN B N 1
ATOM 1746 C CA . ASN B 1 60 ? -5.566 -22.75 -19.734 1 93.25 60 ASN B CA 1
ATOM 1747 C C . ASN B 1 60 ? -4.605 -22.109 -18.734 1 93.25 60 ASN B C 1
ATOM 1749 O O . ASN B 1 60 ? -4.684 -20.906 -18.469 1 93.25 60 ASN B O 1
ATOM 1753 N N . GLU B 1 61 ? -3.668 -22.844 -18.234 1 93.88 61 GLU B N 1
ATOM 1754 C CA . GLU B 1 61 ? -2.693 -22.453 -17.219 1 93.88 61 GLU B CA 1
ATOM 1755 C C . GLU B 1 61 ? -1.837 -21.297 -17.703 1 93.88 61 GLU B C 1
ATOM 1757 O O . GLU B 1 61 ? -1.61 -20.328 -16.953 1 93.88 61 GLU B O 1
ATOM 1762 N N . LEU B 1 62 ? -1.432 -21.375 -18.938 1 92.75 62 LEU B N 1
ATOM 1763 C CA . LEU B 1 62 ? -0.562 -20.344 -19.484 1 92.75 62 LEU B CA 1
ATOM 1764 C C . LEU B 1 62 ? -1.276 -19 -19.531 1 92.75 62 LEU B C 1
ATOM 1766 O O . LEU B 1 62 ? -0.669 -17.953 -19.25 1 92.75 62 LEU B O 1
ATOM 1770 N N . ASP B 1 63 ? -2.525 -19.016 -19.875 1 95.25 63 ASP B N 1
ATOM 1771 C CA . ASP B 1 63 ? -3.312 -17.781 -19.875 1 95.25 63 ASP B CA 1
ATOM 1772 C C . ASP B 1 63 ? -3.352 -17.156 -18.484 1 95.25 63 ASP B C 1
ATOM 1774 O O . ASP B 1 63 ? -3.26 -15.93 -18.359 1 95.25 63 ASP B O 1
ATOM 1778 N N . ILE B 1 64 ? -3.496 -17.969 -17.484 1 97.38 64 ILE B N 1
ATOM 1779 C CA . ILE B 1 64 ? -3.545 -17.5 -16.094 1 97.38 64 ILE B CA 1
ATOM 1780 C C . ILE B 1 64 ? -2.203 -16.875 -15.711 1 97.38 64 ILE B C 1
ATOM 1782 O O . ILE B 1 64 ? -2.156 -15.766 -15.188 1 97.38 64 ILE B O 1
ATOM 1786 N N . VAL B 1 65 ? -1.114 -17.594 -16.016 1 97.38 65 VAL B N 1
ATOM 1787 C CA . VAL B 1 65 ? 0.218 -17.125 -15.641 1 97.38 65 VAL B CA 1
ATOM 1788 C C . VAL B 1 65 ? 0.52 -15.812 -16.359 1 97.38 65 VAL B C 1
ATOM 1790 O O . VAL B 1 65 ? 1.042 -14.875 -15.758 1 97.38 65 VAL B O 1
ATOM 1793 N N . LYS B 1 66 ? 0.132 -15.758 -17.594 1 97.06 66 LYS B N 1
ATOM 1794 C CA . LYS B 1 66 ? 0.364 -14.547 -18.359 1 97.06 66 LYS B CA 1
ATOM 1795 C C . LYS B 1 66 ? -0.418 -13.367 -17.781 1 97.06 66 LYS B C 1
ATOM 1797 O O . LYS B 1 66 ? 0.111 -12.258 -17.672 1 97.06 66 LYS B O 1
ATOM 1802 N N . TYR B 1 67 ? -1.695 -13.625 -17.516 1 98.06 67 TYR B N 1
ATOM 1803 C CA . TYR B 1 67 ? -2.516 -12.578 -16.922 1 98.06 67 TYR B CA 1
ATOM 1804 C C . TYR B 1 67 ? -1.88 -12.055 -15.633 1 98.06 67 TYR B C 1
ATOM 1806 O O . TYR B 1 67 ? -1.816 -10.844 -15.414 1 98.06 67 TYR B O 1
ATOM 1814 N N . VAL B 1 68 ? -1.383 -12.969 -14.789 1 98.62 68 VAL B N 1
ATOM 1815 C CA . VAL B 1 68 ? -0.799 -12.602 -13.5 1 98.62 68 VAL B CA 1
ATOM 1816 C C . VAL B 1 68 ? 0.482 -11.805 -13.727 1 98.62 68 VAL B C 1
ATOM 1818 O O . VAL B 1 68 ? 0.723 -10.805 -13.047 1 98.62 68 VAL B O 1
ATOM 1821 N N . CYS B 1 69 ? 1.293 -12.117 -14.75 1 98.5 69 CYS B N 1
ATOM 1822 C CA . CYS B 1 69 ? 2.584 -11.492 -15.016 1 98.5 69 CYS B CA 1
ATOM 1823 C C . CYS B 1 69 ? 2.406 -10.148 -15.703 1 98.5 69 CYS B C 1
ATOM 1825 O O . CYS B 1 69 ? 3.324 -9.328 -15.719 1 98.5 69 CYS B O 1
ATOM 1827 N N . THR B 1 70 ? 1.324 -9.969 -16.328 1 98.12 70 THR B N 1
ATOM 1828 C CA . THR B 1 70 ? 1.115 -8.75 -17.094 1 98.12 70 THR B CA 1
ATOM 1829 C C . THR B 1 70 ? 0.156 -7.812 -16.375 1 98.12 70 THR B C 1
ATOM 1831 O O . THR B 1 70 ? 0.585 -6.953 -15.602 1 98.12 70 THR B O 1
ATOM 1834 N N . GLU B 1 71 ? -1.167 -8.164 -16.297 1 97.75 71 GLU B N 1
ATOM 1835 C CA . GLU B 1 71 ? -2.199 -7.27 -15.781 1 97.75 71 GLU B CA 1
ATOM 1836 C C . GLU B 1 71 ? -2.143 -7.168 -14.258 1 97.75 71 GLU B C 1
ATOM 1838 O O . GLU B 1 71 ? -2.08 -6.066 -13.703 1 97.75 71 GLU B O 1
ATOM 1843 N N . PHE B 1 72 ? -2.162 -8.305 -13.664 1 98.31 72 PHE B N 1
ATOM 1844 C CA . PHE B 1 72 ? -2.252 -8.297 -12.211 1 98.31 72 PHE B CA 1
ATOM 1845 C C . PHE B 1 72 ? -0.996 -7.691 -11.594 1 98.31 72 PHE B C 1
ATOM 1847 O O . PHE B 1 72 ? -1.08 -6.754 -10.797 1 98.31 72 PHE B O 1
ATOM 1854 N N . TRP B 1 73 ? 0.19 -8.234 -11.977 1 98.62 73 TRP B N 1
ATOM 1855 C CA . TRP B 1 73 ? 1.456 -7.77 -11.422 1 98.62 73 TRP B CA 1
ATOM 1856 C C . TRP B 1 73 ? 1.624 -6.27 -11.641 1 98.62 73 TRP B C 1
ATOM 1858 O O . TRP B 1 73 ? 1.979 -5.535 -10.719 1 98.62 73 TRP B O 1
ATOM 1868 N N . SER B 1 74 ? 1.258 -5.77 -12.82 1 97.94 74 SER B N 1
ATOM 1869 C CA . SER B 1 74 ? 1.428 -4.359 -13.148 1 97.94 74 SER B CA 1
ATOM 1870 C C . SER B 1 74 ? 0.481 -3.482 -12.336 1 97.94 74 SER B C 1
ATOM 1872 O O . SER B 1 74 ? 0.784 -2.318 -12.07 1 97.94 74 SER B O 1
ATOM 1874 N N . SER B 1 75 ? -0.626 -4.039 -11.953 1 97.19 75 SER B N 1
ATOM 1875 C CA . SER B 1 75 ? -1.573 -3.273 -11.148 1 97.19 75 SER B CA 1
ATOM 1876 C C . SER B 1 75 ? -1.002 -2.963 -9.773 1 97.19 75 SER B C 1
ATOM 1878 O O . SER B 1 75 ? -1.451 -2.027 -9.109 1 97.19 75 SER B O 1
ATOM 1880 N N . VAL B 1 76 ? -0.011 -3.705 -9.344 1 97.94 76 VAL B N 1
ATOM 1881 C CA . VAL B 1 76 ? 0.594 -3.506 -8.031 1 97.94 76 VAL B CA 1
ATOM 1882 C C . VAL B 1 76 ? 1.924 -2.77 -8.18 1 97.94 76 VAL B C 1
ATOM 1884 O O . VAL B 1 76 ? 2.174 -1.78 -7.488 1 97.94 76 VAL B O 1
ATOM 1887 N N . TYR B 1 77 ? 2.76 -3.186 -9.109 1 97.19 77 TYR B N 1
ATOM 1888 C CA . TYR B 1 77 ? 4.133 -2.691 -9.172 1 97.19 77 TYR B CA 1
ATOM 1889 C C . TYR B 1 77 ? 4.332 -1.792 -10.391 1 97.19 77 TYR B C 1
ATOM 1891 O O . TYR B 1 77 ? 5.453 -1.358 -10.672 1 97.19 77 TYR B O 1
ATOM 1899 N N . HIS B 1 78 ? 3.316 -1.522 -11.156 1 96.25 78 HIS B N 1
ATOM 1900 C CA . HIS B 1 78 ? 3.23 -0.485 -12.18 1 96.25 78 HIS B CA 1
ATOM 1901 C C . HIS B 1 78 ? 4.016 -0.873 -13.43 1 96.25 78 HIS B C 1
ATOM 1903 O O . HIS B 1 78 ? 4.18 -0.061 -14.344 1 96.25 78 HIS B O 1
ATOM 1909 N N . LYS B 1 79 ? 4.578 -2.033 -13.516 1 96.62 79 LYS B N 1
ATOM 1910 C CA . LYS B 1 79 ? 5.203 -2.619 -14.695 1 96.62 79 LYS B CA 1
ATOM 1911 C C . LYS B 1 79 ? 5 -4.133 -14.734 1 96.62 79 LYS B C 1
ATOM 1913 O O . LYS B 1 79 ? 4.906 -4.777 -13.688 1 96.62 79 LYS B O 1
ATOM 1918 N N . GLN B 1 80 ? 4.945 -4.676 -15.938 1 97.5 80 GLN B N 1
ATOM 1919 C CA . GLN B 1 80 ? 4.793 -6.121 -16.078 1 97.5 80 GLN B CA 1
ATOM 1920 C C . GLN B 1 80 ? 6.109 -6.844 -15.812 1 97.5 80 GLN B C 1
ATOM 1922 O O . GLN B 1 80 ? 7.176 -6.227 -15.828 1 97.5 80 GLN B O 1
ATOM 1927 N N . VAL B 1 81 ? 6 -8.133 -15.539 1 98.19 81 VAL B N 1
ATOM 1928 C CA . VAL B 1 81 ? 7.188 -8.977 -15.484 1 98.19 81 VAL B CA 1
ATOM 1929 C C . VAL B 1 81 ? 7.957 -8.883 -16.797 1 98.19 81 VAL B C 1
ATOM 1931 O O . VAL B 1 81 ? 7.355 -8.883 -17.875 1 98.19 81 VAL B O 1
ATOM 1934 N N . ASP B 1 82 ? 9.266 -8.82 -16.719 1 97.75 82 ASP B N 1
ATOM 1935 C CA . ASP B 1 82 ? 10.086 -8.594 -17.906 1 97.75 82 ASP B CA 1
ATOM 1936 C C . ASP B 1 82 ? 10.203 -9.859 -18.75 1 97.75 82 ASP B C 1
ATOM 1938 O O . ASP B 1 82 ? 10.125 -9.812 -19.984 1 97.75 82 ASP B O 1
ATOM 1942 N N . THR B 1 83 ? 10.453 -11.031 -18.078 1 97.25 83 THR B N 1
ATOM 1943 C CA . THR B 1 83 ? 10.617 -12.281 -18.812 1 97.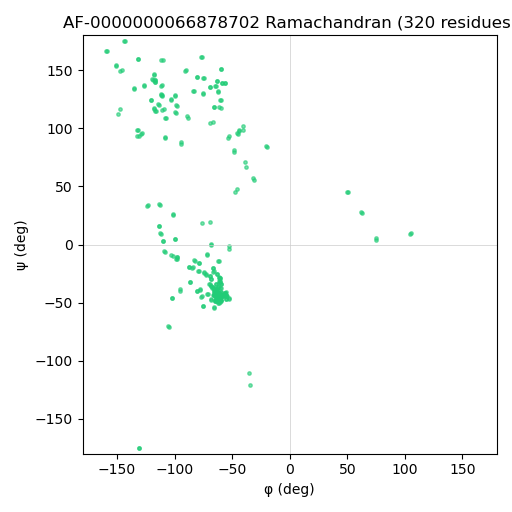25 83 THR B CA 1
ATOM 1944 C C . THR B 1 83 ? 9.836 -13.406 -18.141 1 97.25 83 THR B C 1
ATOM 1946 O O . THR B 1 83 ? 9.828 -13.531 -16.922 1 97.25 83 THR B O 1
ATOM 1949 N N . LEU B 1 84 ? 9.148 -14.141 -18.938 1 97.31 84 LEU B N 1
ATOM 1950 C CA . LEU B 1 84 ? 8.5 -15.383 -18.531 1 97.31 84 LEU B CA 1
ATOM 1951 C C . LEU B 1 84 ? 9.086 -16.562 -19.281 1 97.31 84 LEU B C 1
ATOM 1953 O O . LEU B 1 84 ? 9 -16.641 -20.516 1 97.31 84 LEU B O 1
ATOM 1957 N N . LYS B 1 85 ? 9.711 -17.422 -18.562 1 96.25 85 LYS B N 1
ATOM 1958 C CA . LYS B 1 85 ? 10.242 -18.656 -19.141 1 96.25 85 LYS B CA 1
ATOM 1959 C C . LYS B 1 85 ? 9.562 -19.891 -18.531 1 96.25 85 LYS B C 1
ATOM 1961 O O . LYS B 1 85 ? 9.195 -19.875 -17.359 1 96.25 85 LYS B O 1
ATOM 1966 N N . THR B 1 86 ? 9.281 -20.844 -19.297 1 91.31 86 THR B N 1
ATOM 1967 C CA . THR B 1 86 ? 8.672 -22.062 -18.812 1 91.31 86 THR B CA 1
ATOM 1968 C C . THR B 1 86 ? 9.562 -23.266 -19.094 1 91.31 86 THR B C 1
ATOM 1970 O O . THR B 1 86 ? 10.422 -23.219 -19.984 1 91.31 86 THR B O 1
ATOM 1973 N N . ASN B 1 87 ? 9.586 -24.172 -18.172 1 83.81 87 ASN B N 1
ATOM 1974 C CA . ASN B 1 87 ? 10.227 -25.453 -18.438 1 83.81 87 ASN B CA 1
ATOM 1975 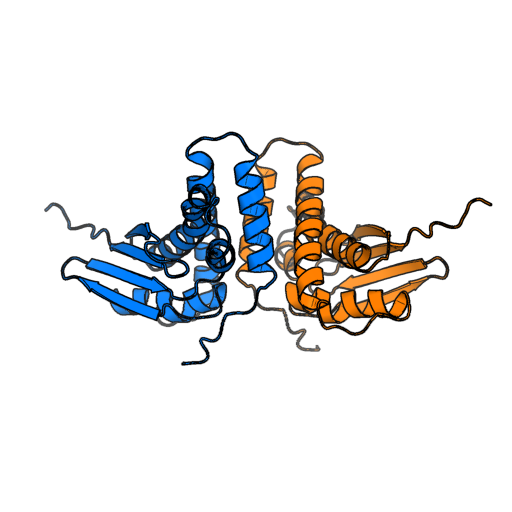C C . ASN B 1 87 ? 9.211 -26.594 -18.5 1 83.81 87 ASN B C 1
ATOM 1977 O O . ASN B 1 87 ? 8.039 -26.406 -18.156 1 83.81 87 ASN B O 1
ATOM 1981 N N . TYR B 1 88 ? 9.508 -27.734 -19.125 1 77.81 88 TYR B N 1
ATOM 1982 C CA . TYR B 1 88 ? 8.68 -28.906 -19.422 1 77.81 88 TYR B CA 1
ATOM 1983 C C . TYR B 1 88 ? 8.008 -29.422 -18.156 1 77.81 88 TYR B C 1
ATOM 1985 O O . TYR B 1 88 ? 7.02 -30.156 -18.219 1 77.81 88 TYR B O 1
ATOM 1993 N N . GLN B 1 89 ? 8.156 -28.953 -17.047 1 76.62 89 GLN B N 1
ATOM 1994 C CA . GLN B 1 89 ? 7.68 -29.531 -15.805 1 76.62 89 GLN B CA 1
ATOM 1995 C C . GLN B 1 89 ? 6.797 -28.547 -15.039 1 76.62 89 GLN B C 1
ATOM 1997 O O . GLN B 1 89 ? 6.746 -28.578 -13.812 1 76.62 89 GLN B O 1
ATOM 2002 N N . ASP B 1 90 ? 6.059 -27.734 -15.711 1 86.56 90 ASP B N 1
ATOM 2003 C CA . ASP B 1 90 ? 5.117 -26.812 -15.078 1 86.56 90 ASP B CA 1
ATOM 2004 C C . ASP B 1 90 ? 5.836 -25.828 -14.172 1 86.56 90 ASP B C 1
ATOM 2006 O O . ASP B 1 90 ? 5.391 -25.562 -13.055 1 86.56 90 ASP B O 1
ATOM 2010 N N . VAL B 1 91 ? 6.992 -25.609 -14.516 1 95.31 91 VAL B N 1
ATOM 2011 C CA . VAL B 1 91 ? 7.754 -24.594 -13.797 1 95.31 91 VAL B CA 1
ATOM 2012 C C . VAL B 1 91 ? 7.824 -23.312 -14.625 1 95.31 91 VAL B C 1
ATOM 2014 O O . VAL B 1 91 ? 8.141 -23.359 -15.82 1 95.31 91 VAL B O 1
ATOM 2017 N N . TYR B 1 92 ? 7.418 -22.219 -14.078 1 97.06 92 TYR B N 1
ATOM 2018 C CA . TYR B 1 92 ? 7.508 -20.906 -14.688 1 97.06 92 TYR B CA 1
ATOM 2019 C C . TYR B 1 92 ? 8.523 -20.031 -13.961 1 97.06 92 TYR B C 1
ATOM 2021 O O . TYR B 1 92 ? 8.492 -19.938 -12.727 1 97.06 92 TYR B O 1
ATOM 2029 N N . VAL B 1 93 ? 9.43 -19.453 -14.688 1 97.81 93 VAL B N 1
ATOM 2030 C CA . VAL B 1 93 ? 10.398 -18.531 -14.102 1 97.81 93 VAL B CA 1
ATOM 2031 C C . VAL B 1 93 ? 10.117 -17.109 -14.578 1 97.81 93 VAL B C 1
ATOM 2033 O O . VAL B 1 93 ? 10.141 -16.828 -15.781 1 97.81 93 VAL B O 1
ATOM 2036 N N . LEU B 1 94 ? 9.773 -16.297 -13.641 1 98.19 94 LEU B N 1
ATOM 2037 C CA . LEU B 1 94 ? 9.5 -14.891 -13.898 1 98.19 94 LEU B CA 1
ATOM 2038 C C . LEU B 1 94 ? 10.695 -14.023 -13.523 1 98.19 94 LEU B C 1
ATOM 2040 O O . LEU B 1 94 ? 11.242 -14.148 -12.43 1 98.19 94 LEU B O 1
ATOM 2044 N N . THR B 1 95 ? 11.156 -13.148 -14.445 1 97.94 95 THR B N 1
ATOM 2045 C CA . THR B 1 95 ? 12.25 -12.227 -14.172 1 97.94 95 THR B CA 1
ATOM 2046 C C . THR B 1 95 ? 11.75 -10.781 -14.141 1 97.94 95 THR B C 1
ATOM 2048 O O . THR B 1 95 ? 10.992 -10.367 -15.023 1 97.94 95 THR B O 1
ATOM 2051 N N . VAL B 1 96 ? 12.07 -10.094 -13.133 1 97.06 96 VAL B N 1
ATOM 2052 C CA . VAL B 1 96 ? 11.742 -8.68 -13 1 97.06 96 VAL B CA 1
ATOM 2053 C C . VAL B 1 96 ? 13.031 -7.859 -12.914 1 97.06 96 VAL B C 1
ATOM 2055 O O . VAL B 1 96 ? 13.805 -8.008 -11.961 1 97.06 96 VAL B O 1
ATOM 2058 N N . ASN B 1 97 ? 13.242 -6.992 -13.867 1 95.44 97 ASN B N 1
ATOM 2059 C CA . ASN B 1 97 ? 14.383 -6.082 -13.859 1 95.44 97 ASN B CA 1
ATOM 2060 C C . ASN B 1 97 ? 14.047 -4.766 -13.172 1 95.44 97 ASN B C 1
ATOM 2062 O O . ASN B 1 97 ? 12.891 -4.324 -13.195 1 95.44 97 ASN B O 1
ATOM 2066 N N . ASP B 1 98 ? 15.07 -4.129 -12.539 1 93.81 98 ASP B N 1
ATOM 2067 C CA . ASP B 1 98 ? 14.906 -2.838 -11.875 1 93.81 98 ASP B CA 1
ATOM 2068 C C . ASP B 1 98 ? 13.711 -2.855 -10.93 1 93.81 98 ASP B C 1
ATOM 2070 O O . ASP B 1 98 ? 12.852 -1.975 -10.992 1 93.81 98 ASP B O 1
ATOM 2074 N N . PHE B 1 99 ? 13.617 -3.943 -10.156 1 94.75 99 PHE B N 1
ATOM 2075 C CA . PHE B 1 99 ? 12.516 -4.125 -9.227 1 94.75 99 PHE B CA 1
ATOM 2076 C C . PHE B 1 99 ? 12.562 -3.076 -8.117 1 94.75 99 PHE B C 1
ATOM 2078 O O . PHE B 1 99 ? 13.492 -3.059 -7.309 1 94.75 99 PHE B O 1
ATOM 2085 N N . GLN B 1 100 ? 11.562 -2.252 -8.016 1 93.44 100 GLN B N 1
ATOM 2086 C CA . GLN B 1 100 ? 11.508 -1.04 -7.203 1 93.44 100 GLN B CA 1
ATOM 2087 C C . GLN B 1 100 ? 11.891 -1.328 -5.758 1 93.44 100 GLN B C 1
ATOM 2089 O O . GLN B 1 100 ? 12.719 -0.619 -5.176 1 93.44 100 GLN B O 1
ATOM 2094 N N . PRO B 1 101 ? 11.367 -2.406 -5.086 1 93.25 101 PRO B N 1
ATOM 2095 C CA . PRO B 1 101 ? 11.695 -2.686 -3.686 1 93.25 101 PRO B CA 1
ATOM 2096 C C . PRO B 1 101 ? 13.18 -2.965 -3.473 1 93.25 101 PRO B C 1
ATOM 2098 O O . PRO B 1 101 ? 13.664 -2.926 -2.338 1 93.25 101 PRO B O 1
ATOM 2101 N N . LEU B 1 102 ? 13.914 -3.213 -4.566 1 92.31 102 LEU B N 1
ATOM 2102 C CA . LEU B 1 102 ? 15.305 -3.639 -4.414 1 92.31 102 LEU B CA 1
ATOM 2103 C C . LEU B 1 102 ? 16.266 -2.533 -4.844 1 92.31 102 LEU B C 1
ATOM 2105 O O . LEU B 1 102 ? 17.484 -2.658 -4.672 1 92.31 102 LEU B O 1
ATOM 2109 N N . LEU B 1 103 ? 15.742 -1.468 -5.371 1 90 103 LEU B N 1
ATOM 2110 C CA . LEU B 1 103 ? 16.578 -0.417 -5.945 1 90 103 LEU B CA 1
ATOM 2111 C C . LEU B 1 103 ? 17.5 0.179 -4.891 1 90 103 LEU B C 1
ATOM 2113 O O . LEU B 1 103 ? 18.641 0.531 -5.188 1 90 103 LEU B O 1
ATOM 2117 N N . LYS B 1 104 ? 16.984 0.306 -3.67 1 82.5 104 LYS B N 1
ATOM 2118 C CA . LYS B 1 104 ? 17.766 0.954 -2.619 1 82.5 104 LYS B CA 1
ATOM 2119 C C . LYS B 1 104 ? 19 0.128 -2.26 1 82.5 104 LYS B C 1
ATOM 2121 O O . LYS B 1 104 ? 19.969 0.656 -1.709 1 82.5 104 LYS B O 1
ATOM 2126 N N . PHE B 1 105 ? 18.984 -1.17 -2.527 1 82.5 105 PHE B N 1
ATOM 2127 C CA . PHE B 1 105 ? 20.062 -2.066 -2.127 1 82.5 105 PHE B CA 1
ATOM 2128 C C . PHE B 1 105 ? 21.203 -2.027 -3.139 1 82.5 105 PHE B C 1
ATOM 2130 O O . PHE B 1 105 ? 22.297 -2.551 -2.881 1 82.5 105 PHE B O 1
ATOM 2137 N N . GLU B 1 106 ? 20.891 -1.47 -4.219 1 76.38 106 GLU B N 1
ATOM 2138 C CA . GLU B 1 106 ? 21.953 -1.366 -5.223 1 76.38 106 GLU B CA 1
ATOM 2139 C C . GLU B 1 106 ? 23.125 -0.53 -4.711 1 76.38 106 GLU B C 1
ATOM 2141 O O . GLU B 1 106 ? 24.281 -0.815 -5.02 1 76.38 106 GLU B O 1
ATOM 2146 N N . SER B 1 107 ? 22.844 0.464 -3.883 1 71.5 107 SER B N 1
ATOM 2147 C CA . SER B 1 107 ? 23.875 1.411 -3.453 1 71.5 107 SER B CA 1
ATOM 2148 C C . SER B 1 107 ? 24.375 1.077 -2.055 1 71.5 107 SER B C 1
ATOM 2150 O O . SER B 1 107 ? 25.328 1.705 -1.564 1 71.5 107 SER B O 1
ATOM 2152 N N . ILE B 1 108 ? 23.703 0.098 -1.252 1 66.25 108 ILE B N 1
ATOM 2153 C CA . ILE B 1 108 ? 24.109 -0.202 0.116 1 66.25 108 ILE B CA 1
ATOM 2154 C C . ILE B 1 108 ? 24.281 -1.71 0.284 1 66.25 108 ILE B C 1
ATOM 2156 O O . ILE B 1 108 ? 23.312 -2.439 0.466 1 66.25 108 ILE B O 1
ATOM 2160 N N . PRO B 1 109 ? 25.516 -2.24 0.142 1 60.25 109 PRO B N 1
ATOM 2161 C CA . PRO B 1 109 ? 25.781 -3.682 0.184 1 60.25 109 PRO B CA 1
ATOM 2162 C C . PRO B 1 109 ? 25.375 -4.316 1.513 1 60.25 109 PRO B C 1
ATOM 2164 O O . PRO B 1 109 ? 25 -5.492 1.551 1 60.25 109 PRO B O 1
ATOM 2167 N N . GLU B 1 110 ? 25.438 -3.633 2.68 1 58.53 110 GLU B N 1
ATOM 2168 C CA . GLU B 1 110 ? 25.344 -4.23 4.008 1 58.53 110 GLU B CA 1
ATOM 2169 C C . GLU B 1 110 ? 23.938 -4.77 4.27 1 58.53 110 GLU B C 1
ATOM 2171 O O . GLU B 1 110 ? 23.719 -5.512 5.23 1 58.53 110 GLU B O 1
ATOM 2176 N N . SER B 1 111 ? 23.062 -4.602 3.227 1 62.22 111 SER B N 1
ATOM 2177 C CA . SER B 1 111 ? 21.688 -4.934 3.596 1 62.22 111 SER B CA 1
ATOM 2178 C C . SER B 1 111 ? 21.203 -6.16 2.834 1 62.22 111 SER B C 1
ATOM 2180 O O . SER B 1 111 ? 20.016 -6.262 2.514 1 62.22 111 SER B O 1
ATOM 2182 N N . ILE B 1 112 ? 22.219 -7.082 2.621 1 69.38 112 ILE B N 1
ATOM 2183 C CA . ILE B 1 112 ? 21.922 -8.281 1.849 1 69.38 112 ILE B CA 1
ATOM 2184 C C . ILE B 1 112 ? 20.984 -9.188 2.635 1 69.38 112 ILE B C 1
ATOM 2186 O O . ILE B 1 112 ? 20.109 -9.836 2.057 1 69.38 112 ILE B O 1
ATOM 2190 N N . SER B 1 113 ? 21.094 -9.102 3.961 1 80.62 113 SER B N 1
ATOM 2191 C CA . SER B 1 113 ? 20.297 -9.992 4.805 1 80.62 113 SER B CA 1
ATOM 2192 C C . SER B 1 113 ? 18.828 -9.594 4.789 1 80.62 113 SER B C 1
ATOM 2194 O O . SER B 1 113 ? 17.953 -10.391 5.168 1 80.62 113 SER B O 1
ATOM 2196 N N . GLU B 1 114 ? 18.484 -8.461 4.203 1 87.62 114 GLU B N 1
ATOM 2197 C CA . GLU B 1 114 ? 17.125 -7.961 4.211 1 87.62 114 GLU B CA 1
ATOM 2198 C C . GLU B 1 114 ? 16.406 -8.297 2.908 1 87.62 114 GLU B C 1
ATOM 2200 O O . GLU B 1 114 ? 15.172 -8.227 2.834 1 87.62 114 GLU B O 1
ATOM 2205 N N . ILE B 1 115 ? 17.203 -8.742 1.927 1 91.06 115 ILE B N 1
ATOM 2206 C CA . ILE B 1 115 ? 16.688 -8.898 0.575 1 91.06 115 ILE B CA 1
ATOM 2207 C C . ILE B 1 115 ? 15.547 -9.914 0.577 1 91.06 115 ILE B C 1
ATOM 2209 O O . ILE B 1 115 ? 14.484 -9.672 0.001 1 91.06 115 ILE B O 1
ATOM 2213 N N . PRO B 1 116 ? 15.703 -11.078 1.326 1 92.56 116 PRO B N 1
ATOM 2214 C CA . PRO B 1 116 ? 14.609 -12.055 1.331 1 92.56 116 PRO B CA 1
ATOM 2215 C C . PRO B 1 116 ? 13.312 -11.477 1.886 1 92.56 116 PRO B C 1
ATOM 2217 O O . PRO B 1 116 ? 12.227 -11.875 1.462 1 92.56 116 PRO B O 1
ATOM 2220 N N . LYS B 1 117 ? 13.391 -10.516 2.77 1 93.44 117 LYS B N 1
ATOM 2221 C CA . LYS B 1 117 ? 12.203 -9.891 3.346 1 93.44 117 LYS B CA 1
ATOM 2222 C C . LYS B 1 117 ? 11.477 -9.039 2.311 1 93.44 117 LYS B C 1
ATOM 2224 O O . LYS B 1 117 ? 10.242 -8.984 2.303 1 93.44 117 LYS B O 1
ATOM 2229 N N . HIS B 1 118 ? 12.25 -8.438 1.442 1 95.19 118 HIS B N 1
ATOM 2230 C CA . HIS B 1 118 ? 11.664 -7.605 0.399 1 95.19 118 HIS B CA 1
ATOM 2231 C C . HIS B 1 118 ? 11.102 -8.453 -0.735 1 95.19 118 HIS B C 1
ATOM 2233 O O . HIS B 1 118 ? 10.297 -7.969 -1.536 1 95.19 118 HIS B O 1
ATOM 2239 N N . LEU B 1 119 ? 11.508 -9.758 -0.787 1 97.25 119 LEU B N 1
ATOM 2240 C CA . LEU B 1 119 ? 11.016 -10.648 -1.827 1 97.25 119 LEU B CA 1
ATOM 2241 C C . LEU B 1 119 ? 9.852 -11.492 -1.311 1 97.25 119 LEU B C 1
ATOM 2243 O O . LEU B 1 119 ? 9.117 -12.102 -2.098 1 97.25 119 LEU B O 1
ATOM 2247 N N . ALA B 1 120 ? 9.633 -11.461 -0.001 1 97.25 120 ALA B N 1
ATOM 2248 C CA . ALA B 1 120 ? 8.617 -12.312 0.622 1 97.25 120 ALA B CA 1
ATOM 2249 C C . ALA B 1 120 ? 7.215 -11.883 0.206 1 97.25 120 ALA B C 1
ATOM 2251 O O . ALA B 1 120 ? 6.402 -12.711 -0.214 1 97.25 120 ALA B O 1
ATOM 2252 N N . PHE B 1 121 ? 6.938 -10.594 0.272 1 98.31 121 PHE B N 1
ATOM 2253 C CA . PHE B 1 121 ? 5.609 -10.109 -0.084 1 98.31 121 PHE B CA 1
ATOM 2254 C C . PHE B 1 121 ? 5.312 -10.367 -1.557 1 98.31 121 PHE B C 1
ATOM 2256 O O . PHE B 1 121 ? 4.273 -10.938 -1.896 1 98.31 121 PHE B O 1
ATOM 2263 N N . PRO B 1 122 ? 6.195 -10.047 -2.488 1 98.75 122 PRO B N 1
ATOM 2264 C CA . PRO B 1 122 ? 5.898 -10.328 -3.895 1 98.75 122 PRO B CA 1
ATOM 2265 C C . PRO B 1 122 ? 5.734 -11.82 -4.176 1 98.75 122 PRO B C 1
ATOM 2267 O O . PRO B 1 122 ? 4.949 -12.211 -5.043 1 98.75 122 PRO B O 1
ATOM 2270 N N . SER B 1 123 ? 6.512 -12.664 -3.51 1 98.75 123 SER B N 1
ATOM 2271 C CA . SER B 1 123 ? 6.332 -14.102 -3.658 1 98.75 123 SER B CA 1
ATOM 2272 C C . SER B 1 123 ? 4.934 -14.531 -3.223 1 98.75 123 SER B C 1
ATOM 2274 O O . SER B 1 123 ? 4.281 -15.328 -3.906 1 98.75 123 SER B O 1
ATOM 2276 N N . GLY B 1 124 ? 4.535 -14.008 -2.084 1 98.81 124 GLY B N 1
ATOM 2277 C CA . GLY B 1 124 ? 3.18 -14.258 -1.628 1 98.81 124 GLY B CA 1
ATOM 2278 C C . GLY B 1 124 ? 2.121 -13.727 -2.576 1 98.81 124 GLY B C 1
ATOM 2279 O O . GLY B 1 124 ? 1.092 -14.367 -2.791 1 98.81 124 GLY B O 1
ATOM 2280 N N . LEU B 1 125 ? 2.35 -12.547 -3.068 1 98.88 125 LEU B N 1
ATOM 2281 C CA . LEU B 1 125 ? 1.441 -11.922 -4.023 1 98.88 125 LEU B CA 1
ATOM 2282 C C . LEU B 1 125 ? 1.212 -12.828 -5.23 1 98.88 125 LEU B C 1
ATOM 2284 O O . LEU B 1 125 ? 0.068 -13.062 -5.621 1 98.88 125 LEU B O 1
ATOM 2288 N N . LEU B 1 126 ? 2.314 -13.375 -5.781 1 98.88 126 LEU B N 1
ATOM 2289 C CA . LEU B 1 126 ? 2.234 -14.281 -6.922 1 98.88 126 LEU B CA 1
ATOM 2290 C C . LEU B 1 126 ? 1.501 -15.562 -6.547 1 98.88 126 LEU B C 1
ATOM 2292 O O . LEU B 1 126 ? 0.596 -16 -7.262 1 98.88 126 LEU B O 1
ATOM 2296 N N . LYS B 1 127 ? 1.864 -16.125 -5.461 1 98.75 127 LYS B N 1
ATOM 2297 C CA . LYS B 1 127 ? 1.259 -17.391 -5.012 1 98.75 127 LYS B CA 1
ATOM 2298 C C . LYS B 1 127 ? -0.244 -17.219 -4.805 1 98.75 127 LYS B C 1
ATOM 2300 O O . LYS B 1 127 ? -1.034 -18.031 -5.301 1 98.75 127 LYS B O 1
ATOM 2305 N N . GLY B 1 128 ? -0.598 -16.156 -4.074 1 98.81 128 GLY B N 1
ATOM 2306 C CA . GLY B 1 128 ? -2.008 -15.938 -3.799 1 98.81 128 GLY B CA 1
ATOM 2307 C C . GLY B 1 128 ? -2.83 -15.688 -5.051 1 98.81 128 GLY B C 1
ATOM 2308 O O . GLY B 1 128 ? -3.947 -16.188 -5.176 1 98.81 128 GLY B O 1
ATOM 2309 N N . ALA B 1 129 ? -2.291 -14.922 -5.941 1 98.81 129 ALA B N 1
ATOM 2310 C CA . ALA B 1 129 ? -2.998 -14.625 -7.184 1 98.81 129 ALA B CA 1
ATOM 2311 C C . ALA B 1 129 ? -3.225 -15.891 -8.008 1 98.81 129 ALA B C 1
ATOM 2313 O O . ALA B 1 129 ? -4.344 -16.156 -8.438 1 98.81 129 ALA B O 1
ATOM 2314 N N . LEU B 1 130 ? -2.168 -16.672 -8.18 1 98.44 130 LEU B N 1
ATOM 2315 C CA . LEU B 1 130 ? -2.24 -17.875 -8.984 1 98.44 130 LEU B CA 1
ATOM 2316 C C . LEU B 1 130 ? -3.178 -18.906 -8.352 1 98.44 130 LEU B C 1
ATOM 2318 O O . LEU B 1 130 ? -4.02 -19.484 -9.039 1 98.44 130 LEU B O 1
ATOM 2322 N N . CYS B 1 131 ? -3.102 -19.047 -7.066 1 98.12 131 CYS B N 1
ATOM 2323 C CA . CYS B 1 131 ? -3.967 -20 -6.363 1 98.12 131 CYS B CA 1
ATOM 2324 C C . CYS B 1 131 ? -5.422 -19.547 -6.434 1 98.12 131 CYS B C 1
ATOM 2326 O O . CYS B 1 131 ? -6.32 -20.375 -6.586 1 98.12 131 CYS B O 1
ATOM 2328 N N . SER B 1 132 ? -5.66 -18.25 -6.348 1 98.06 132 SER B N 1
ATOM 2329 C CA . SER B 1 132 ? -7.016 -17.719 -6.441 1 98.06 132 SER B CA 1
ATOM 2330 C C . SER B 1 132 ? -7.625 -18.016 -7.809 1 98.06 132 SER B C 1
ATOM 2332 O O . SER B 1 132 ? -8.852 -18.078 -7.945 1 98.06 132 SER B O 1
ATOM 2334 N N . LEU B 1 133 ? -6.797 -18.172 -8.758 1 97.31 133 LEU B N 1
ATOM 2335 C CA . LEU B 1 133 ? -7.27 -18.422 -10.117 1 97.31 133 LEU B CA 1
ATOM 2336 C C . LEU B 1 133 ? -7.211 -19.906 -10.461 1 97.31 133 LEU B C 1
ATOM 2338 O O . LEU B 1 133 ? -7.375 -20.297 -11.617 1 97.31 133 LEU B O 1
ATOM 2342 N N . GLY B 1 134 ? -6.84 -20.734 -9.453 1 95.62 134 GLY B N 1
ATOM 2343 C CA . GLY B 1 134 ? -6.984 -22.172 -9.594 1 95.62 134 GLY B CA 1
ATOM 2344 C C . GLY B 1 134 ? -5.668 -22.891 -9.844 1 95.62 134 GLY B C 1
ATOM 2345 O O . GLY B 1 134 ? -5.652 -24.078 -10.164 1 95.62 134 GLY B O 1
ATOM 2346 N N . LEU B 1 135 ? -4.555 -22.219 -9.727 1 96.38 135 LEU B N 1
ATOM 2347 C CA . LEU B 1 135 ? -3.254 -22.844 -9.938 1 96.38 135 LEU B CA 1
ATOM 2348 C C . LEU B 1 135 ? -2.508 -23 -8.617 1 96.38 135 LEU B C 1
ATOM 2350 O O . LEU B 1 135 ? -1.783 -22.094 -8.195 1 96.38 135 LEU B O 1
ATOM 2354 N N . ASN B 1 136 ? -2.701 -24.188 -7.988 1 97.06 136 ASN B N 1
ATOM 2355 C CA . ASN B 1 136 ? -1.912 -24.453 -6.789 1 97.06 136 ASN B CA 1
ATOM 2356 C C . ASN B 1 136 ? -0.418 -24.484 -7.098 1 97.06 136 ASN B C 1
ATOM 2358 O O . ASN B 1 136 ? 0.008 -25.141 -8.055 1 97.06 136 ASN B O 1
ATOM 2362 N N . CYS B 1 137 ? 0.331 -23.734 -6.258 1 97.75 137 CYS B N 1
ATOM 2363 C CA . CYS B 1 137 ? 1.733 -23.609 -6.637 1 97.75 137 CYS B CA 1
ATOM 2364 C C . CYS B 1 137 ? 2.592 -23.234 -5.434 1 97.75 137 CYS B C 1
ATOM 2366 O O . CYS B 1 137 ? 2.066 -22.938 -4.359 1 97.75 137 CYS B O 1
ATOM 2368 N N . VAL B 1 138 ? 3.859 -23.375 -5.609 1 97.44 138 VAL B N 1
ATOM 2369 C CA . VAL B 1 138 ? 4.879 -22.828 -4.723 1 97.44 138 VAL B CA 1
ATOM 2370 C C . VAL B 1 138 ? 5.73 -21.812 -5.477 1 97.44 138 VAL B C 1
ATOM 2372 O O . VAL B 1 138 ? 6.062 -22.016 -6.645 1 97.44 138 VAL B O 1
ATOM 2375 N N . VAL B 1 139 ? 6.074 -20.75 -4.781 1 98.44 139 VAL B N 1
ATOM 2376 C CA . VAL B 1 139 ? 6.879 -19.688 -5.398 1 98.44 139 VAL B CA 1
ATOM 2377 C C . VAL B 1 139 ? 8.18 -19.516 -4.625 1 98.44 139 VAL B C 1
ATOM 2379 O O . VAL B 1 139 ? 8.172 -19.328 -3.406 1 98.44 139 VAL B O 1
ATOM 2382 N N . ALA B 1 140 ? 9.328 -19.625 -5.309 1 97.75 140 ALA B N 1
ATOM 2383 C CA . ALA B 1 140 ? 10.648 -19.344 -4.758 1 97.75 140 ALA B CA 1
ATOM 2384 C C . ALA B 1 140 ? 11.25 -18.094 -5.395 1 97.75 140 ALA B C 1
ATOM 2386 O O . ALA B 1 140 ? 11.141 -17.891 -6.605 1 97.75 140 ALA B O 1
ATOM 2387 N N . ALA B 1 141 ? 11.836 -17.281 -4.539 1 97.31 141 ALA B N 1
ATOM 2388 C CA . ALA B 1 141 ? 12.398 -16.016 -5.031 1 97.31 141 ALA B CA 1
ATOM 2389 C C . ALA B 1 141 ? 13.906 -15.969 -4.816 1 97.31 141 ALA B C 1
ATOM 2391 O O . ALA B 1 141 ? 14.414 -16.5 -3.822 1 97.31 141 ALA B O 1
ATOM 2392 N N . ASP B 1 142 ? 14.594 -15.336 -5.73 1 93.94 142 ASP B N 1
ATOM 2393 C CA . ASP B 1 142 ? 16.031 -15.102 -5.59 1 93.94 142 ASP B CA 1
ATOM 2394 C C . ASP B 1 142 ? 16.453 -13.828 -6.312 1 93.94 142 ASP B C 1
ATOM 2396 O O . ASP B 1 142 ? 15.727 -13.32 -7.168 1 93.94 142 ASP B O 1
ATOM 2400 N N . CYS B 1 143 ? 17.516 -13.281 -5.801 1 90.88 143 CYS B N 1
ATOM 2401 C CA . CYS B 1 143 ? 18.094 -12.07 -6.363 1 90.88 143 CYS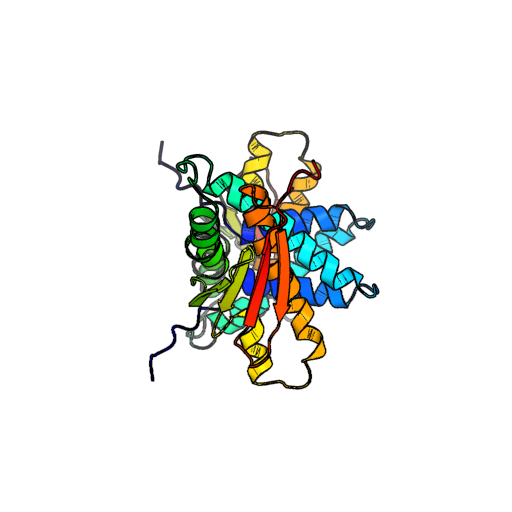 B CA 1
ATOM 2402 C C . CYS B 1 143 ? 19.594 -12.234 -6.559 1 90.88 143 CYS B C 1
ATOM 2404 O O . CYS B 1 143 ? 20.375 -12.023 -5.629 1 90.88 143 CYS B O 1
ATOM 2406 N N . GLU B 1 144 ? 20.031 -12.664 -7.773 1 82.94 144 GLU B N 1
ATOM 2407 C CA . GLU B 1 144 ? 21.438 -12.906 -8 1 82.94 144 GLU B CA 1
ATOM 2408 C C . GLU B 1 144 ? 22.156 -11.625 -8.438 1 82.94 144 GLU B C 1
ATOM 2410 O O . GLU B 1 144 ? 23.328 -11.414 -8.094 1 82.94 144 GLU B O 1
ATOM 2415 N N . GLN B 1 145 ? 21.516 -10.727 -9.148 1 87.94 145 GLN B N 1
ATOM 2416 C CA . GLN B 1 145 ? 22.078 -9.461 -9.617 1 87.94 145 GLN B CA 1
ATOM 2417 C C . GLN B 1 145 ? 21.125 -8.305 -9.32 1 87.94 145 GLN B C 1
ATOM 2419 O O . GLN B 1 145 ? 20.266 -7.973 -10.141 1 87.94 145 GLN B O 1
ATOM 2424 N N . LEU B 1 146 ? 21.391 -7.629 -8.289 1 87.38 146 LEU B N 1
ATOM 2425 C CA . LEU B 1 146 ? 20.531 -6.527 -7.875 1 87.38 146 LEU B CA 1
ATOM 2426 C C . LEU B 1 146 ? 20.531 -5.406 -8.906 1 87.38 146 LEU B C 1
ATOM 2428 O O . LEU B 1 146 ? 21.578 -5.102 -9.492 1 87.38 146 LEU B O 1
ATOM 2432 N N . PRO B 1 147 ? 19.328 -4.855 -9.211 1 92.12 147 PRO B N 1
ATOM 2433 C CA . PRO B 1 147 ? 18 -5.02 -8.609 1 92.12 147 PRO B CA 1
ATOM 2434 C C . PRO B 1 147 ? 17.094 -5.965 -9.414 1 92.12 147 PRO B C 1
ATOM 2436 O O . PRO B 1 147 ? 15.875 -5.812 -9.406 1 92.12 147 PRO B O 1
ATOM 2439 N N . THR B 1 148 ? 17.766 -6.867 -10.148 1 94.56 148 THR B N 1
ATOM 2440 C CA . THR B 1 148 ? 17.031 -7.891 -10.883 1 94.56 148 THR B CA 1
ATOM 2441 C C . THR B 1 148 ? 16.703 -9.078 -9.977 1 94.56 148 THR B C 1
ATOM 2443 O O . THR B 1 148 ? 17.562 -9.531 -9.219 1 94.56 148 THR B O 1
ATOM 2446 N N . CYS B 1 149 ? 15.422 -9.539 -10.008 1 96.5 149 CYS B N 1
ATOM 2447 C CA . CYS B 1 149 ? 15.047 -10.711 -9.227 1 96.5 149 CYS B CA 1
ATOM 2448 C C . CYS B 1 149 ? 14.266 -11.711 -10.07 1 96.5 149 CYS B C 1
ATOM 2450 O O . CYS B 1 149 ? 13.766 -11.359 -11.148 1 96.5 149 CYS B O 1
ATOM 2452 N N . LYS B 1 150 ? 14.273 -12.938 -9.555 1 97.75 150 LYS B N 1
ATOM 2453 C CA . LYS B 1 150 ? 13.57 -14.023 -10.234 1 97.75 150 LYS B CA 1
ATOM 2454 C C . LYS B 1 150 ? 12.609 -14.727 -9.281 1 97.75 150 LYS B C 1
ATOM 2456 O O . LYS B 1 150 ? 12.93 -14.953 -8.117 1 97.75 150 LYS B O 1
ATOM 2461 N N . PHE B 1 151 ? 11.438 -15 -9.758 1 98.44 151 PHE B N 1
ATOM 2462 C CA . PHE B 1 151 ? 10.461 -15.82 -9.062 1 98.44 151 PHE B CA 1
ATOM 2463 C C . PHE B 1 151 ? 10.219 -17.125 -9.805 1 98.44 151 PHE B C 1
ATOM 2465 O O . PHE B 1 151 ? 9.891 -17.125 -10.992 1 98.44 151 PHE B O 1
ATOM 2472 N N . THR B 1 152 ? 10.469 -18.234 -9.188 1 97.88 152 THR B N 1
ATOM 2473 C CA . THR B 1 152 ? 10.211 -19.547 -9.766 1 97.88 152 THR B CA 1
ATOM 2474 C C . THR B 1 152 ? 8.898 -20.125 -9.242 1 97.88 152 THR B C 1
ATOM 2476 O O . THR B 1 152 ? 8.766 -20.391 -8.047 1 97.88 152 THR B O 1
ATOM 2479 N N . VAL B 1 153 ? 7.949 -20.281 -10.07 1 97.94 153 VAL B N 1
ATOM 2480 C CA . VAL B 1 153 ? 6.637 -20.828 -9.742 1 97.94 153 VAL B CA 1
ATOM 2481 C C . VAL B 1 153 ? 6.586 -22.312 -10.117 1 97.94 153 VAL B C 1
ATOM 2483 O O . VAL B 1 153 ? 6.77 -22.672 -11.281 1 97.94 153 VAL B O 1
ATOM 2486 N N . THR B 1 154 ? 6.367 -23.141 -9.195 1 96.62 154 THR B N 1
ATOM 2487 C CA . THR B 1 154 ? 6.156 -24.578 -9.43 1 96.62 154 THR B CA 1
ATOM 2488 C C . THR B 1 154 ? 4.695 -24.953 -9.203 1 96.62 154 THR B C 1
ATOM 2490 O O . THR B 1 154 ? 4.203 -24.891 -8.078 1 96.62 154 THR B O 1
ATOM 2493 N N . VAL B 1 155 ? 3.977 -25.25 -10.266 1 95.62 155 VAL B N 1
ATOM 2494 C CA . VAL B 1 155 ? 2.57 -25.625 -10.188 1 95.62 155 VAL B CA 1
ATOM 2495 C C . VAL B 1 155 ? 2.451 -27.062 -9.664 1 95.62 155 VAL B C 1
ATOM 2497 O O . VAL B 1 155 ? 3.162 -27.953 -10.125 1 95.62 155 VAL B O 1
ATOM 2500 N N . LEU B 1 156 ? 1.599 -27.203 -8.656 1 91.81 156 LEU B N 1
ATOM 2501 C CA . LEU B 1 156 ? 1.427 -28.5 -8.023 1 91.81 156 LEU B CA 1
ATOM 2502 C C . LEU B 1 156 ? 0.254 -29.25 -8.648 1 91.81 156 LEU B C 1
ATOM 2504 O O . LEU B 1 156 ? -0.862 -28.734 -8.703 1 91.81 156 LEU B O 1
ATOM 2508 N N . SER B 1 157 ? 0.355 -30 -9.672 1 75.31 157 SER B N 1
ATOM 2509 C CA . SER B 1 157 ? -0.671 -30.797 -10.336 1 75.31 157 SER B CA 1
ATOM 2510 C C . SER B 1 157 ? -1.112 -31.969 -9.469 1 75.31 157 SER B C 1
ATOM 2512 O O . SER B 1 157 ? -0.333 -32.469 -8.656 1 75.31 157 SER B O 1
ATOM 2514 N N . TYR B 1 158 ? -2.381 -31.812 -8.852 1 57.62 158 TYR B N 1
ATOM 2515 C CA . TYR B 1 158 ? -2.857 -33.062 -8.266 1 57.62 158 TYR B CA 1
ATOM 2516 C C . TYR B 1 158 ? -2.701 -34.219 -9.242 1 57.62 158 TYR B C 1
ATOM 2518 O O . TYR B 1 158 ? -3.486 -34.344 -10.188 1 57.62 158 TYR B O 1
ATOM 2526 N N . ARG B 1 159 ? -1.733 -34.438 -9.891 1 47.62 159 ARG B N 1
ATOM 2527 C CA . ARG B 1 159 ? -1.758 -35.719 -10.578 1 47.62 159 ARG B CA 1
ATOM 2528 C C . ARG B 1 159 ? -2.27 -36.844 -9.656 1 47.62 159 ARG B C 1
ATOM 2530 O O . ARG B 1 159 ? -1.899 -36.875 -8.477 1 47.62 159 ARG B O 1
ATOM 2537 N N . GLY B 1 160 ? -3.582 -37.219 -9.773 1 42.47 160 GLY B N 1
ATOM 2538 C CA . GLY B 1 160 ? -4.16 -38.469 -9.312 1 42.47 160 GLY B CA 1
ATOM 2539 C C . GLY B 1 160 ? -3.133 -39.562 -9.125 1 42.47 160 GLY B C 1
ATOM 2540 O O . GLY B 1 160 ? -2.418 -39.906 -10.062 1 42.47 160 GLY B O 1
ATOM 2541 N N . ILE B 1 161 ? -2.422 -39.719 -8.039 1 41.44 161 ILE B N 1
ATOM 2542 C CA . ILE B 1 161 ? -2.068 -41.094 -7.727 1 41.44 161 ILE B CA 1
ATOM 2543 C C . ILE B 1 161 ? -3.242 -42 -8.055 1 41.44 161 ILE B C 1
ATOM 2545 O O . ILE B 1 161 ? -4.328 -41.875 -7.488 1 41.44 161 ILE B O 1
ATOM 2549 N N . SER B 1 162 ? -3.676 -42.312 -9.32 1 30.55 162 SER B N 1
ATOM 2550 C CA . SER B 1 162 ? -4.227 -43.656 -9.484 1 30.55 162 SER B CA 1
ATOM 2551 C C . SER B 1 162 ? -3.322 -44.688 -8.852 1 30.55 162 SER B C 1
ATOM 2553 O O . SER B 1 162 ? -2.098 -44.562 -8.867 1 30.55 162 SER B O 1
#

Secondary structure (DSSP, 8-state):
-----PPPP-HHHHHHHHHHHHHHHS--TTHHHHHHHHHHHHHHHHHHHHHTTTPPPP-SHHHHHHHIIIIIHHHHHSS--SEEEEETTTEEEEEESS-GGGGGGGS-GGGGGGHHHHHHHHHHHHHHHHHHTT--EEEEEEEEETTEEEEEEEE-------/-----PPPP-HHHHHHHHHHHHHHHS--TTHHHHHHHHHHHHHHHHHHHHHTTTPPPP-SHHHHHHHIIIIIHHHHHSS--SEEEEETTTEEEEEESS-GGGGGGGS-GGGGGGHHHHHHHHHHHHHHHHHHTT--EEEEEEEEETTEEEEEEEE-------

Organism: Schistosoma mansoni (NCBI:txid6183)

InterPro domains:
  IPR007194 Transport protein particle (TRAPP) component [PF04051] (12-154)
  IPR024096 NO signalling/Golgi transport ligand-binding domain superfamily [SSF111126] (10-156)
  IPR037992 TRAPP complex, Trs33 subunit [PTHR12817] (11-154)
  IPR037992 TRAPP complex, Trs33 subunit [cd14944] (11-155)

Foldseek 3Di:
DPPPPQDDDDPLLVVLVVLLVVLVVDDDDCVSLVVLLVLLLVVLLVVLCVVCVVPDQDDDLVSQLQCCQQVVVCVRQVGGFPDWDDDPQQKIKTKHPSRPNFVVCVVPVVCPVSVSSSVSNVQSNSQNNSVSSPFHWHWDKDDPDPPMIMIMIHTDPPPPPD/DPPPPQDDDDPLLVVLVVLLVVLVVDDDDCVSLVVLLQLLLVVLLVVLCVVCVVPDQDDDLVSQLQCCQQVVVCVRQVGGFPDWDDDPQQKIKTKHPSRPNFVVCVVPVVCPVSVSSSVSNVQSNSQNNSVSSPFHWHWDKDDPDPPMIMIMIHTDPPPPPD

Solvent-accessible surface area (backbone atoms only — not comparable to full-atom values): 17928 Å² total; per-residue (Å²): 125,80,80,72,79,72,68,79,88,47,58,54,56,40,45,50,52,52,50,53,53,50,42,68,69,47,92,46,81,76,50,38,41,51,48,35,18,49,51,16,22,57,29,23,38,57,49,46,57,66,69,45,67,87,48,78,81,73,87,50,69,65,54,49,53,48,43,45,37,38,60,53,41,19,67,68,66,74,48,51,56,71,41,83,45,72,51,101,74,52,31,38,39,37,30,32,66,70,31,69,89,37,50,73,50,63,82,41,75,91,51,61,84,49,48,63,54,66,44,20,27,59,37,15,26,52,39,22,36,39,38,70,74,70,43,46,57,48,59,47,73,50,65,89,52,77,32,28,36,37,38,39,36,40,54,57,71,82,67,73,82,119,126,81,79,72,81,70,66,77,89,46,59,53,56,41,45,50,53,51,50,51,53,50,42,68,70,49,92,47,78,78,50,39,42,52,46,35,19,49,49,15,22,55,30,23,39,57,50,45,56,63,69,46,69,87,47,77,82,74,86,49,70,65,54,48,52,48,42,44,36,38,60,53,40,19,66,67,66,75,47,51,54,70,41,82,44,73,50,100,73,54,31,38,39,36,32,33,66,71,32,67,89,36,51,71,49,62,82,41,75,91,52,61,85,48,48,63,56,64,43,19,27,59,38,15,27,52,38,22,36,40,38,71,73,70,43,46,56,48,58,47,72,49,64,90,52,78,30,28,34,37,39,39,36,39,53,58,72,81,66,74,80,120

Nearest PDB structures (foldseek):
  2bjn-assembly1_B  TM=8.994E-01  e=7.279E-13  Homo sapiens
  2c0j-assembly1_B  TM=9.101E-01  e=1.091E-10  Homo sapiens
  2j3t-assembly1_B  TM=8.411E-01  e=3.960E-11  Homo sapiens
  2j3w-assembly2_B  TM=7.432E-01  e=2.885E-07  Danio rerio
  2j3r-assembly1_B  TM=7.556E-01  e=2.449E-06  Danio rerio

Radius of gyration: 21.49 Å; Cα contacts (8 Å, |Δi|>4): 481; chains: 2; bounding box: 53×80×49 Å